Protein AF-A0A1X2IFU0-F1 (afdb_monomer_lite)

Secondary structure (DSSP, 8-state):
---HHHHHHHHTT----HHHHHHHHHHHHTSSEEEEEETTS-TTS-EEEEHHHHHH-TTTEEEPPP------------------------------------------------------------------------------S----HHHHHHHHHHHEESSPPS-TTTEEEEEEEHHHHHHHHHHH-TTHHHH--HHHHHHHHHHTHHHH---EEEEETTEEEEEEEEEEEGGG-

Foldseek 3Di:
DDALLCLLQVQVVHHRDPVSSVVSVVVVVPDQKAWWDFLPDDPVNIYIDGVVVCVVCVNGTPHGHHPPCPDPPDPPPDDPDDDDDDDDDDDDDDDDDDDDDDDDDDDDDDDDDDDDDDDDDDDDDPPPPPDPPPDPPPDDDPDPDVDCDPVNLVVLCLVFKFQDDDPDPPQKDWDWDALVNSVVVVCVVPVCCVVVDDSVNSVVSCVVVCVGQPDWDWDQDPNDTGITGTIIGGPVSD

Structure (mmCIF, N/CA/C/O backbone):
data_AF-A0A1X2IFU0-F1
#
_entry.id   AF-A0A1X2IFU0-F1
#
loop_
_atom_site.group_PDB
_atom_site.id
_atom_site.type_symbol
_atom_site.label_atom_id
_atom_site.label_alt_id
_atom_site.label_comp_id
_atom_site.label_asym_id
_atom_site.label_entity_id
_atom_site.label_seq_id
_atom_site.pdbx_PDB_ins_code
_atom_site.Cartn_x
_atom_site.Cartn_y
_atom_site.Cartn_z
_atom_site.occupancy
_atom_site.B_iso_or_equiv
_atom_site.auth_seq_id
_atom_site.auth_comp_id
_atom_site.auth_asym_id
_atom_site.auth_atom_id
_atom_site.pdbx_PDB_model_num
ATOM 1 N N . MET A 1 1 ? 16.191 4.979 -11.236 1.00 83.75 1 MET A N 1
ATOM 2 C CA . MET A 1 1 ? 15.883 5.993 -10.202 1.00 83.75 1 MET A CA 1
ATOM 3 C C . MET A 1 1 ? 16.041 7.369 -10.825 1.00 83.75 1 MET A C 1
ATOM 5 O O . MET A 1 1 ? 16.997 7.562 -11.569 1.00 83.75 1 MET A O 1
ATOM 9 N N . LEU A 1 2 ? 15.108 8.290 -10.578 1.00 93.69 2 LEU A N 1
ATOM 10 C CA . LEU A 1 2 ? 15.190 9.653 -11.107 1.00 93.69 2 LEU A CA 1
ATOM 11 C C . LEU A 1 2 ? 16.350 10.428 -10.472 1.00 93.69 2 LEU A C 1
ATOM 13 O O . LEU A 1 2 ? 16.726 10.195 -9.323 1.00 93.69 2 LEU A O 1
ATOM 17 N N . SER A 1 3 ? 16.891 11.387 -11.213 1.00 95.94 3 SER A N 1
ATOM 18 C CA . SER A 1 3 ? 17.735 12.432 -10.633 1.00 95.94 3 SER A CA 1
ATOM 19 C C . SER A 1 3 ? 16.911 13.505 -9.927 1.00 95.94 3 SER A C 1
ATOM 21 O O . SER A 1 3 ? 15.746 13.713 -10.269 1.00 95.94 3 SER A O 1
ATOM 23 N N . TYR A 1 4 ? 17.541 14.273 -9.027 1.00 97.12 4 TYR A N 1
ATOM 24 C CA . TYR A 1 4 ? 16.895 15.425 -8.386 1.00 97.12 4 TYR A CA 1
ATOM 25 C C . TYR A 1 4 ? 16.264 16.394 -9.397 1.00 97.12 4 TYR A C 1
ATOM 27 O O . TYR A 1 4 ? 15.115 16.791 -9.241 1.00 97.12 4 TYR A O 1
ATOM 35 N N . GLY A 1 5 ? 16.977 16.723 -10.482 1.00 96.62 5 GLY A N 1
ATOM 36 C CA . GLY A 1 5 ? 16.460 17.624 -11.515 1.00 96.62 5 GLY A CA 1
ATOM 37 C C . GLY A 1 5 ? 15.254 17.057 -12.272 1.00 96.62 5 GLY A C 1
ATOM 38 O O . GLY A 1 5 ? 14.320 17.797 -12.559 1.00 96.62 5 GLY A O 1
ATOM 39 N N . GLN A 1 6 ? 15.251 15.755 -12.585 1.00 96.94 6 GLN A N 1
ATOM 40 C CA . GLN A 1 6 ? 14.102 15.104 -13.228 1.00 96.94 6 GLN A CA 1
ATOM 41 C C . GLN A 1 6 ? 12.891 15.067 -12.296 1.00 96.94 6 GLN A C 1
ATOM 43 O O . GLN A 1 6 ? 11.803 15.453 -12.711 1.00 96.94 6 GLN A O 1
ATOM 48 N N . ALA A 1 7 ? 13.094 14.657 -11.043 1.00 97.94 7 ALA A N 1
ATOM 49 C CA . ALA A 1 7 ? 12.048 14.615 -10.030 1.00 97.94 7 ALA A CA 1
ATOM 50 C C . ALA A 1 7 ? 11.431 16.003 -9.793 1.00 97.94 7 ALA A C 1
ATOM 52 O O . ALA A 1 7 ? 10.211 16.143 -9.784 1.00 97.94 7 ALA A O 1
ATOM 53 N N . ALA A 1 8 ? 12.269 17.040 -9.691 1.00 98.00 8 ALA A N 1
ATOM 54 C CA . ALA A 1 8 ? 11.827 18.421 -9.535 1.00 98.00 8 ALA A CA 1
ATOM 55 C C . ALA A 1 8 ? 10.975 18.911 -10.719 1.00 98.00 8 ALA A C 1
ATOM 57 O O . ALA A 1 8 ? 10.024 19.659 -10.515 1.00 98.00 8 ALA A O 1
ATOM 58 N N . CYS A 1 9 ? 11.286 18.491 -11.952 1.00 98.25 9 CYS A N 1
ATOM 59 C CA . CYS A 1 9 ? 10.454 18.813 -13.112 1.00 98.25 9 CYS A CA 1
ATOM 60 C C . CYS A 1 9 ? 9.077 18.153 -13.037 1.00 98.25 9 CYS A C 1
ATOM 62 O O . CYS A 1 9 ? 8.088 18.850 -13.225 1.00 98.25 9 CYS A O 1
ATOM 64 N N . LEU A 1 10 ? 9.014 16.851 -12.739 1.00 98.00 10 LEU A N 1
ATOM 65 C CA . LEU A 1 10 ? 7.746 16.112 -12.674 1.00 98.00 10 LEU A CA 1
ATOM 66 C C . LEU A 1 10 ? 6.799 16.707 -11.633 1.00 98.00 10 LEU A C 1
ATOM 68 O O . LEU A 1 10 ? 5.622 16.911 -11.892 1.00 98.00 10 LEU A O 1
ATOM 72 N N . VAL A 1 11 ? 7.349 17.059 -10.479 1.00 98.06 11 VAL A N 1
ATOM 73 C CA . VAL A 1 11 ? 6.614 17.682 -9.384 1.00 98.06 11 VAL A CA 1
ATOM 74 C C . VAL A 1 11 ? 6.037 19.060 -9.743 1.00 98.06 11 VAL A C 1
ATOM 76 O O . VAL A 1 11 ? 4.983 19.435 -9.240 1.00 98.06 11 VAL A O 1
ATOM 79 N N . LEU A 1 12 ? 6.728 19.826 -10.590 1.00 97.81 12 LEU A N 1
ATOM 80 C CA . LEU A 1 12 ? 6.261 21.126 -11.088 1.00 97.81 12 LEU A CA 1
ATOM 81 C C . LEU A 1 12 ? 5.424 21.002 -12.371 1.00 97.81 12 LEU A C 1
ATOM 83 O O . LEU A 1 12 ? 5.223 22.010 -13.052 1.00 97.81 12 LEU A O 1
ATOM 87 N N . ASP A 1 13 ? 5.011 19.781 -12.723 1.00 97.75 13 ASP A N 1
ATOM 88 C CA . ASP A 1 13 ? 4.298 19.443 -13.954 1.00 97.75 13 ASP A CA 1
ATOM 89 C C . ASP A 1 13 ? 5.018 19.952 -15.219 1.00 97.75 13 ASP A C 1
ATOM 91 O O . ASP A 1 13 ? 4.483 20.648 -16.082 1.00 97.75 13 ASP A O 1
ATOM 95 N N . LYS A 1 14 ? 6.327 19.677 -15.297 1.00 96.94 14 LYS A N 1
ATOM 96 C CA . LYS A 1 14 ? 7.178 20.019 -16.444 1.00 96.94 14 LYS A CA 1
ATOM 97 C C . LYS A 1 14 ? 7.847 18.779 -17.011 1.00 96.94 14 LYS A C 1
ATOM 99 O O . LYS A 1 14 ? 8.403 17.957 -16.286 1.00 96.94 14 LYS A O 1
ATOM 104 N N . TYR A 1 15 ? 7.939 18.719 -18.337 1.00 96.81 15 TYR A N 1
ATOM 105 C CA . TYR A 1 15 ? 8.768 17.718 -19.006 1.00 96.81 15 TYR A CA 1
ATOM 106 C C . TYR A 1 15 ? 10.267 17.933 -18.675 1.00 96.81 15 TYR A C 1
ATOM 108 O O . TYR A 1 15 ? 10.742 19.077 -18.733 1.00 96.81 15 TYR A O 1
ATOM 116 N N . PRO A 1 16 ? 11.046 16.880 -18.347 1.00 96.44 16 PRO A N 1
ATOM 117 C CA . PRO A 1 16 ? 12.405 16.995 -17.809 1.00 96.44 16 PRO A CA 1
ATOM 118 C C . PRO A 1 16 ? 13.484 17.289 -18.872 1.00 96.44 16 PRO A C 1
ATOM 120 O O . PRO A 1 16 ? 14.442 16.525 -19.035 1.00 96.44 16 PRO A O 1
ATOM 123 N N . SER A 1 17 ? 13.377 18.436 -19.548 1.00 96.31 17 SER A N 1
ATOM 124 C CA . SER A 1 17 ? 14.408 18.999 -20.435 1.00 96.31 17 SER A CA 1
ATOM 125 C C . SER A 1 17 ? 15.570 19.630 -19.651 1.00 96.31 17 SER A C 1
ATOM 127 O O . SER A 1 17 ? 15.417 19.986 -18.484 1.00 96.31 17 SER A O 1
ATOM 129 N N . ILE A 1 18 ? 16.738 19.827 -20.278 1.00 95.06 18 ILE A N 1
ATOM 130 C CA . ILE A 1 18 ? 17.916 20.438 -19.621 1.00 95.06 18 ILE A CA 1
ATOM 131 C C . ILE A 1 18 ? 17.578 21.821 -19.036 1.00 95.06 18 ILE A C 1
ATOM 133 O O . ILE A 1 18 ? 17.938 22.119 -17.896 1.00 95.06 18 ILE A O 1
ATOM 137 N N . LYS A 1 19 ? 16.845 22.651 -19.791 1.00 96.38 19 LYS A N 1
ATOM 138 C CA . LYS A 1 19 ? 16.404 23.984 -19.353 1.00 96.38 19 LYS A CA 1
ATOM 139 C C . LYS A 1 19 ? 15.448 23.893 -18.161 1.00 96.38 19 LYS A C 1
ATOM 141 O O . LYS A 1 19 ? 15.651 24.583 -17.164 1.00 96.38 19 LYS A O 1
ATOM 146 N N . ASN A 1 20 ? 14.456 23.003 -18.229 1.00 97.12 20 ASN A N 1
ATOM 147 C CA . ASN A 1 20 ? 13.471 22.841 -17.160 1.00 97.12 20 ASN A CA 1
ATOM 148 C C . ASN A 1 20 ? 14.100 22.293 -15.879 1.00 97.12 20 ASN A C 1
ATOM 150 O O . ASN A 1 20 ? 13.755 22.765 -14.802 1.00 97.12 20 ASN A O 1
ATOM 154 N N . ARG A 1 21 ? 15.066 21.370 -15.979 1.00 96.50 21 ARG A N 1
ATOM 155 C CA . ARG A 1 21 ? 15.793 20.839 -14.814 1.00 96.50 21 ARG A CA 1
ATOM 156 C C . ARG A 1 21 ? 16.543 21.940 -14.074 1.00 96.50 21 ARG A C 1
ATOM 158 O O . ARG A 1 21 ? 16.493 21.978 -12.850 1.00 96.50 21 ARG A O 1
ATOM 165 N N . LYS A 1 22 ? 17.199 22.854 -14.801 1.00 96.75 22 LYS A N 1
ATOM 166 C CA . LYS A 1 22 ? 17.883 24.015 -14.205 1.00 96.75 22 LYS A CA 1
ATOM 167 C C . LYS A 1 22 ? 16.898 24.942 -13.489 1.00 96.75 22 LYS A C 1
ATOM 169 O O . LYS A 1 22 ? 17.133 25.287 -12.337 1.00 96.75 22 LYS A O 1
ATOM 174 N N . MET A 1 23 ? 15.785 25.292 -14.139 1.00 97.81 23 MET A N 1
ATOM 175 C CA . MET A 1 23 ? 14.771 26.165 -13.532 1.00 97.81 23 MET A CA 1
ATOM 176 C C . MET A 1 23 ? 14.100 25.523 -12.314 1.00 97.81 23 MET A C 1
ATOM 178 O O . MET A 1 23 ? 13.965 26.171 -11.283 1.00 97.81 23 MET A O 1
ATOM 182 N N . ALA A 1 24 ? 13.721 24.247 -12.408 1.00 97.62 24 ALA A N 1
ATOM 183 C CA . ALA A 1 24 ? 13.111 23.513 -11.306 1.00 97.62 24 ALA A CA 1
ATOM 184 C C . ALA A 1 24 ? 14.071 23.395 -10.114 1.00 97.62 24 ALA A C 1
ATOM 186 O O . ALA A 1 24 ? 13.667 23.595 -8.973 1.00 97.62 24 ALA A O 1
ATOM 187 N N . LYS A 1 25 ? 15.361 23.141 -10.372 1.00 97.06 25 LYS A N 1
ATOM 188 C CA . LYS A 1 25 ? 16.386 23.114 -9.324 1.00 97.06 25 LYS A CA 1
ATOM 189 C C . LYS A 1 25 ? 16.486 24.461 -8.604 1.00 97.06 25 LYS A C 1
ATOM 191 O O . LYS A 1 25 ? 16.402 24.484 -7.382 1.00 97.06 25 LYS A O 1
ATOM 196 N N . LEU A 1 26 ? 16.585 25.555 -9.362 1.00 97.44 26 LEU A N 1
ATOM 197 C CA . LEU A 1 26 ? 16.672 26.909 -8.812 1.00 97.44 26 LEU A CA 1
ATOM 198 C C . LEU A 1 26 ? 15.422 27.283 -8.003 1.00 97.44 26 LEU A C 1
ATOM 200 O O . LEU A 1 26 ? 15.530 27.922 -6.961 1.00 97.44 26 LEU A O 1
ATOM 204 N N . PHE A 1 27 ? 14.237 26.869 -8.459 1.00 98.00 27 PHE A N 1
ATOM 205 C CA . PHE A 1 27 ? 12.993 27.067 -7.719 1.00 98.00 27 PHE A CA 1
ATOM 206 C C . PHE A 1 27 ? 13.065 26.419 -6.333 1.00 98.00 27 PHE A C 1
ATOM 208 O O . PHE A 1 27 ? 12.827 27.091 -5.333 1.00 98.00 27 PHE A O 1
ATOM 215 N N . PHE A 1 28 ? 13.452 25.141 -6.263 1.00 97.62 28 PHE A N 1
ATOM 216 C CA . PHE A 1 28 ? 13.502 24.437 -4.983 1.00 97.62 28 PHE A CA 1
ATOM 217 C C . PHE A 1 28 ? 14.640 24.907 -4.073 1.00 97.62 28 PHE A C 1
ATOM 219 O O . PHE A 1 28 ? 14.432 24.975 -2.867 1.00 97.62 28 PHE A O 1
ATOM 226 N N . GLU A 1 29 ? 15.796 25.294 -4.624 1.00 96.38 29 GLU A N 1
ATOM 227 C CA . GLU A 1 29 ? 16.912 25.875 -3.856 1.00 96.38 29 GLU A CA 1
ATOM 228 C C . GLU A 1 29 ? 16.521 27.167 -3.120 1.00 96.38 29 GLU A C 1
ATOM 230 O O . GLU A 1 29 ? 17.022 27.423 -2.029 1.00 96.38 29 GLU A O 1
ATOM 235 N N . ASN A 1 30 ? 15.595 27.950 -3.683 1.00 97.50 30 ASN A N 1
ATOM 236 C CA . ASN A 1 30 ? 15.106 29.196 -3.086 1.00 97.50 30 ASN A CA 1
ATOM 237 C C . ASN A 1 30 ? 13.796 29.028 -2.293 1.00 97.50 30 ASN A C 1
ATOM 239 O O . ASN A 1 30 ? 13.224 30.013 -1.829 1.00 97.50 30 ASN A O 1
ATOM 243 N N . SER A 1 31 ? 13.293 27.800 -2.147 1.00 97.69 31 SER A N 1
ATOM 244 C CA . SER A 1 31 ? 12.010 27.516 -1.497 1.00 97.69 31 SER A CA 1
ATOM 245 C C . SER A 1 31 ? 12.195 26.756 -0.177 1.00 97.69 31 SER A C 1
ATOM 247 O O . SER A 1 31 ? 13.156 26.004 -0.028 1.00 97.69 31 SER A O 1
ATOM 249 N N . PRO A 1 32 ? 11.243 26.837 0.771 1.00 98.06 32 PRO A N 1
ATOM 250 C CA . PRO A 1 32 ? 11.242 25.998 1.973 1.00 98.06 32 PRO A CA 1
ATOM 251 C C . PRO A 1 32 ? 10.739 24.562 1.705 1.00 98.06 32 PRO A C 1
ATOM 253 O O . PRO A 1 32 ? 10.312 23.861 2.629 1.00 98.06 32 PRO A O 1
ATOM 256 N N . LEU A 1 33 ? 10.730 24.129 0.444 1.00 98.25 33 LEU A N 1
ATOM 257 C CA . LEU A 1 33 ? 10.172 22.866 -0.020 1.00 98.25 33 LEU A CA 1
ATOM 258 C C . LEU A 1 33 ? 11.289 21.930 -0.487 1.00 98.25 33 LEU A C 1
ATOM 260 O O . LEU A 1 33 ? 12.278 22.356 -1.075 1.00 98.25 33 LEU A O 1
ATOM 264 N N . ALA A 1 34 ? 11.099 20.637 -0.256 1.00 98.12 34 ALA A N 1
ATOM 265 C CA . ALA A 1 34 ? 12.023 19.581 -0.631 1.00 98.12 34 ALA A CA 1
ATOM 266 C C . ALA A 1 34 ? 11.341 18.577 -1.558 1.00 98.12 34 ALA A C 1
ATOM 268 O O . ALA A 1 34 ? 10.236 18.106 -1.278 1.00 98.12 34 ALA A O 1
ATOM 269 N N . VAL A 1 35 ? 12.039 18.205 -2.631 1.00 98.31 35 VAL A N 1
ATOM 270 C CA . VAL A 1 35 ? 11.630 17.117 -3.524 1.00 98.31 35 VAL A CA 1
ATOM 271 C C . VAL A 1 35 ? 12.133 15.794 -2.955 1.00 98.31 35 VAL A C 1
ATOM 273 O O . VAL A 1 35 ? 13.343 15.581 -2.815 1.00 98.31 35 VAL A O 1
ATOM 276 N N . VAL A 1 36 ? 11.207 14.904 -2.611 1.00 98.31 36 VAL A N 1
ATOM 277 C CA . VAL A 1 36 ? 11.482 13.639 -1.918 1.00 98.31 36 VAL A CA 1
ATOM 278 C C . VAL A 1 36 ? 10.656 12.492 -2.497 1.00 98.31 36 VAL A C 1
ATOM 280 O O . VAL A 1 36 ? 9.732 12.706 -3.276 1.00 98.31 36 VAL A O 1
ATOM 283 N N . TYR A 1 37 ? 10.983 11.271 -2.086 1.00 97.81 37 TYR A N 1
ATOM 284 C CA . TYR A 1 37 ? 10.154 10.078 -2.262 1.00 97.81 37 TYR A CA 1
ATOM 285 C C . TYR A 1 37 ? 10.057 9.314 -0.938 1.00 97.81 37 TYR A C 1
ATOM 287 O O . TYR A 1 37 ? 10.876 9.497 -0.029 1.00 97.81 37 TYR A O 1
ATOM 295 N N . LEU A 1 38 ? 9.040 8.464 -0.795 1.00 97.12 38 LEU A N 1
ATOM 296 C CA . LEU A 1 38 ? 8.878 7.648 0.407 1.00 97.12 38 LEU A CA 1
ATOM 297 C C . LEU A 1 38 ? 9.905 6.511 0.422 1.00 97.12 38 LEU A C 1
ATOM 299 O O . LEU A 1 38 ? 10.084 5.827 -0.580 1.00 97.12 38 LEU A O 1
ATOM 303 N N . CYS A 1 39 ? 10.525 6.244 1.575 1.00 94.44 39 CYS A N 1
ATOM 304 C CA . CYS A 1 39 ? 11.515 5.165 1.726 1.00 94.44 39 CYS A CA 1
ATOM 305 C C . CYS A 1 39 ? 10.981 3.784 1.300 1.00 94.44 39 CYS A C 1
ATOM 307 O O . CYS A 1 39 ? 11.749 2.955 0.825 1.00 94.44 39 CYS A O 1
ATOM 309 N N . ASN A 1 40 ? 9.673 3.562 1.452 1.00 92.81 40 ASN A N 1
ATOM 310 C CA . ASN A 1 40 ? 8.986 2.324 1.077 1.00 92.81 40 ASN A CA 1
ATOM 311 C C . ASN A 1 40 ? 8.038 2.510 -0.127 1.00 92.81 40 ASN A C 1
ATOM 313 O O . ASN A 1 40 ? 7.164 1.669 -0.333 1.00 92.81 40 ASN A O 1
ATOM 317 N N . GLY A 1 41 ? 8.141 3.635 -0.845 1.00 91.88 41 GLY A N 1
ATOM 318 C CA . GLY A 1 41 ? 7.336 3.953 -2.030 1.00 91.88 41 GLY A CA 1
ATOM 319 C C . GLY A 1 41 ? 8.130 3.809 -3.328 1.00 91.88 41 GLY A C 1
ATOM 320 O O . GLY A 1 41 ? 9.292 3.403 -3.306 1.00 91.88 41 GLY A O 1
ATOM 321 N N . ASP A 1 42 ? 7.503 4.144 -4.458 1.00 93.62 42 ASP A N 1
ATOM 322 C CA . ASP A 1 42 ? 8.174 4.122 -5.758 1.00 93.62 42 ASP A CA 1
ATOM 323 C C . ASP A 1 42 ? 9.053 5.379 -5.936 1.00 93.62 42 ASP A C 1
ATOM 325 O O . ASP A 1 42 ? 8.544 6.501 -5.888 1.00 93.62 42 ASP A O 1
ATOM 329 N N . PRO A 1 43 ? 10.372 5.247 -6.175 1.00 95.31 43 PRO A N 1
ATOM 330 C CA . PRO A 1 43 ? 11.231 6.385 -6.499 1.00 95.31 43 PRO A CA 1
ATOM 331 C C . PRO A 1 43 ? 10.864 7.103 -7.809 1.00 95.31 43 PRO A C 1
ATOM 333 O O . PRO A 1 43 ? 11.454 8.142 -8.107 1.00 95.31 43 PRO A O 1
ATOM 336 N N . MET A 1 44 ? 9.957 6.567 -8.625 1.00 95.94 44 MET A N 1
ATOM 337 C CA . MET A 1 44 ? 9.447 7.213 -9.838 1.00 95.94 44 MET A CA 1
ATOM 338 C C . MET A 1 44 ? 8.260 8.150 -9.570 1.00 95.94 44 MET A C 1
ATOM 340 O O . MET A 1 44 ? 7.864 8.874 -10.479 1.00 95.94 44 MET A O 1
ATOM 344 N N . GLU A 1 45 ? 7.751 8.192 -8.335 1.00 96.88 45 GLU A N 1
ATOM 345 C CA . GLU A 1 45 ? 6.652 9.062 -7.899 1.00 96.88 45 GLU A CA 1
ATOM 346 C C . GLU A 1 45 ? 7.174 10.148 -6.939 1.00 96.88 45 GLU A C 1
ATOM 348 O O . GLU A 1 45 ? 7.053 10.032 -5.713 1.00 96.88 45 GLU A O 1
ATOM 353 N N . PRO A 1 46 ? 7.825 11.202 -7.466 1.00 97.75 46 PRO A N 1
ATOM 354 C CA . PRO A 1 46 ? 8.348 12.271 -6.633 1.00 97.75 46 PRO A CA 1
ATOM 355 C C . PRO A 1 46 ? 7.215 13.098 -6.021 1.00 97.75 46 PRO A C 1
ATOM 357 O O . PRO A 1 46 ? 6.191 13.354 -6.650 1.00 97.75 46 PRO A O 1
ATOM 360 N N . MET A 1 47 ? 7.438 13.587 -4.804 1.00 98.06 47 MET A N 1
ATOM 361 C CA . MET A 1 47 ? 6.504 14.455 -4.091 1.00 98.06 47 MET A CA 1
ATOM 362 C C . MET A 1 47 ? 7.217 15.638 -3.435 1.00 98.06 47 MET A C 1
ATOM 364 O O . MET A 1 47 ? 8.429 15.611 -3.203 1.00 98.06 47 MET A O 1
ATOM 368 N N . ILE A 1 48 ? 6.443 16.676 -3.111 1.00 98.19 48 ILE A N 1
ATOM 369 C CA . ILE A 1 48 ? 6.914 17.827 -2.336 1.00 98.19 48 ILE A CA 1
ATOM 370 C C . ILE A 1 48 ? 6.561 17.632 -0.875 1.00 98.19 48 ILE A C 1
ATOM 372 O O . ILE A 1 48 ? 5.414 17.354 -0.530 1.00 98.19 48 ILE A O 1
ATOM 376 N N . VAL A 1 49 ? 7.531 17.882 -0.007 1.00 98.25 49 VAL A N 1
ATOM 377 C CA . VAL A 1 49 ? 7.312 18.011 1.432 1.00 98.25 49 VAL A CA 1
ATOM 378 C C . VAL A 1 49 ? 8.052 19.251 1.925 1.00 98.25 49 VAL A C 1
ATOM 380 O O . VAL A 1 49 ? 9.053 19.654 1.340 1.00 98.25 49 VAL A O 1
ATOM 383 N N . ALA A 1 50 ? 7.587 19.879 3.005 1.00 98.44 50 ALA A N 1
ATOM 384 C CA . ALA A 1 50 ? 8.351 20.950 3.638 1.00 98.44 50 ALA A CA 1
ATOM 385 C C . ALA A 1 50 ? 9.742 20.446 4.068 1.00 98.44 50 ALA A C 1
ATOM 387 O O . ALA A 1 50 ? 9.870 19.372 4.666 1.00 98.44 50 ALA A O 1
ATOM 388 N N . GLU A 1 51 ? 10.778 21.246 3.822 1.00 98.00 51 GLU A N 1
ATOM 389 C CA . GLU A 1 51 ? 12.179 20.921 4.126 1.00 98.00 51 GLU A CA 1
ATOM 390 C C . GLU A 1 51 ? 12.372 20.532 5.604 1.00 98.00 51 GLU A C 1
ATOM 392 O O . GLU A 1 51 ? 13.078 19.575 5.930 1.00 98.00 51 GLU A O 1
ATOM 397 N N . SER A 1 52 ? 11.666 21.216 6.509 1.00 98.00 52 SER A N 1
ATOM 398 C CA . SER A 1 52 ? 11.682 20.929 7.946 1.00 98.00 52 SER A CA 1
ATOM 399 C C . SER A 1 52 ? 11.098 19.553 8.297 1.00 98.00 52 SER A C 1
ATOM 401 O O . SER A 1 52 ? 11.615 18.879 9.186 1.00 98.00 52 SER A O 1
ATOM 403 N N . ILE A 1 53 ? 10.053 19.102 7.596 1.00 98.12 53 ILE A N 1
ATOM 404 C CA . ILE A 1 53 ? 9.405 17.801 7.827 1.00 98.12 53 ILE A CA 1
ATOM 405 C C . ILE A 1 53 ? 10.273 16.667 7.283 1.00 98.12 53 ILE A C 1
ATOM 407 O O . ILE A 1 53 ? 10.439 15.651 7.964 1.00 98.12 53 ILE A O 1
ATOM 411 N N . ALA A 1 54 ? 10.842 16.848 6.087 1.00 97.88 54 ALA A N 1
ATOM 412 C CA . ALA A 1 54 ? 11.766 15.887 5.492 1.00 97.88 54 ALA A CA 1
ATOM 413 C C . ALA A 1 54 ? 12.992 15.675 6.396 1.00 97.88 54 ALA A C 1
ATOM 415 O O . ALA A 1 54 ? 13.376 14.537 6.659 1.00 97.88 54 ALA A O 1
ATOM 416 N N . ARG A 1 55 ? 13.541 16.761 6.959 1.00 96.94 55 ARG A N 1
ATOM 417 C CA . ARG A 1 55 ? 14.676 16.716 7.893 1.00 96.94 55 ARG A CA 1
ATOM 418 C C . ARG A 1 55 ? 14.343 16.042 9.223 1.00 96.94 55 ARG A C 1
ATOM 420 O O . ARG A 1 55 ? 15.175 15.315 9.749 1.00 96.94 55 ARG A O 1
ATOM 427 N N . LYS A 1 56 ? 13.137 16.261 9.760 1.00 98.38 56 LYS A N 1
ATOM 428 C CA . LYS A 1 56 ? 12.679 15.612 11.002 1.00 98.38 56 LYS A CA 1
ATOM 429 C C . LYS A 1 56 ? 12.464 14.104 10.847 1.00 98.38 56 LYS A C 1
ATOM 431 O O . LYS A 1 56 ? 12.567 13.387 11.832 1.00 98.38 56 LYS A O 1
ATOM 436 N N . ASN A 1 57 ? 12.167 13.623 9.638 1.00 97.56 57 ASN A N 1
ATOM 437 C CA . ASN A 1 57 ? 11.804 12.224 9.390 1.00 97.56 57 ASN A CA 1
ATOM 438 C C . ASN A 1 57 ? 12.631 11.596 8.247 1.00 97.56 57 ASN A C 1
ATOM 440 O O . ASN A 1 57 ? 12.054 11.196 7.227 1.00 97.56 57 ASN A O 1
ATOM 444 N N . PRO A 1 58 ? 13.962 11.454 8.403 1.00 96.12 58 PRO A N 1
ATOM 445 C CA . PRO A 1 58 ? 14.848 10.981 7.333 1.00 96.12 58 PRO A CA 1
ATOM 446 C C . PRO A 1 58 ? 14.589 9.521 6.918 1.00 96.12 58 PRO A C 1
ATOM 448 O O . PRO A 1 58 ? 14.878 9.133 5.790 1.00 96.12 58 PRO A O 1
ATOM 451 N N . TYR A 1 59 ? 14.003 8.706 7.802 1.00 95.69 59 TYR A N 1
ATOM 452 C CA . TYR A 1 59 ? 13.631 7.320 7.493 1.00 95.69 59 TYR A CA 1
ATOM 453 C C . TYR A 1 59 ? 12.347 7.205 6.666 1.00 95.69 59 TYR A C 1
ATOM 455 O O . TYR A 1 59 ? 12.125 6.188 6.016 1.00 95.69 59 TYR A O 1
ATOM 463 N N . LYS A 1 60 ? 11.491 8.235 6.684 1.00 97.38 60 LYS A N 1
ATOM 464 C CA . LYS A 1 60 ? 10.244 8.258 5.908 1.00 97.38 60 LYS A CA 1
ATOM 465 C C . LYS A 1 60 ? 10.464 8.887 4.538 1.00 97.38 60 LYS A C 1
ATOM 467 O O . LYS A 1 60 ? 10.006 8.326 3.545 1.00 97.38 60 LYS A O 1
ATOM 472 N N . TYR A 1 61 ? 11.172 10.013 4.492 1.00 98.19 61 TYR A N 1
ATOM 473 C CA . TYR A 1 61 ? 11.395 10.790 3.275 1.00 98.19 61 TYR A CA 1
ATOM 474 C C . TYR A 1 61 ? 12.853 10.698 2.839 1.00 98.19 61 TYR A C 1
ATOM 476 O O . TYR A 1 61 ? 13.752 11.151 3.545 1.00 98.19 61 TYR A O 1
ATOM 484 N N . ARG A 1 62 ? 13.086 10.147 1.648 1.00 97.75 62 ARG A N 1
ATOM 485 C CA . ARG A 1 62 ? 14.408 10.096 1.026 1.00 97.75 62 ARG A CA 1
ATOM 486 C C . ARG A 1 62 ? 14.536 11.172 -0.039 1.00 97.75 62 ARG A C 1
ATOM 488 O O . ARG A 1 62 ? 13.586 11.480 -0.754 1.00 97.75 62 ARG A O 1
ATOM 495 N N . ARG A 1 63 ? 15.735 11.737 -0.151 1.00 97.25 63 ARG A N 1
ATOM 496 C CA . ARG A 1 63 ? 16.070 12.712 -1.192 1.00 97.25 63 ARG A CA 1
ATOM 497 C C . ARG A 1 63 ? 16.599 12.008 -2.428 1.00 97.25 63 ARG A C 1
ATOM 499 O O . ARG A 1 63 ? 17.296 10.998 -2.330 1.00 97.25 63 ARG A O 1
ATOM 506 N N . TYR A 1 64 ? 16.287 12.570 -3.586 1.00 96.69 64 TYR A N 1
ATOM 507 C CA . TYR A 1 64 ? 16.907 12.154 -4.835 1.00 96.69 64 TYR A CA 1
ATOM 508 C C . TYR A 1 64 ? 18.380 12.557 -4.855 1.00 96.69 64 TYR A C 1
ATOM 510 O O . TYR A 1 64 ? 18.717 13.641 -4.367 1.00 96.69 64 TYR A O 1
ATOM 518 N N . PRO A 1 65 ? 19.266 11.727 -5.426 1.00 93.75 65 PRO A N 1
ATOM 519 C CA . PRO A 1 65 ? 20.660 12.099 -5.534 1.00 93.75 65 PRO A CA 1
ATOM 520 C C . PRO A 1 65 ? 20.802 13.310 -6.468 1.00 93.75 65 PRO A C 1
ATOM 522 O O . PRO A 1 65 ? 20.093 13.407 -7.486 1.00 93.75 65 PRO A O 1
ATOM 525 N N . PRO A 1 66 ? 21.739 14.228 -6.172 1.00 87.56 66 PRO A N 1
ATOM 526 C CA . PRO A 1 66 ? 22.254 15.094 -7.217 1.00 87.56 66 PRO A CA 1
ATOM 527 C C . PRO A 1 66 ? 22.850 14.184 -8.296 1.00 87.56 66 PRO A C 1
ATOM 529 O O . PRO A 1 66 ? 23.445 13.155 -7.975 1.00 87.56 66 PRO A O 1
ATOM 532 N N . ILE A 1 67 ? 22.672 14.520 -9.576 1.00 79.38 67 ILE A N 1
ATOM 533 C CA . ILE A 1 67 ? 23.452 13.848 -10.621 1.00 79.38 67 ILE A CA 1
ATOM 534 C C . ILE A 1 67 ? 24.910 14.120 -10.258 1.00 79.38 67 ILE A C 1
ATOM 536 O O . ILE A 1 67 ? 25.356 15.262 -10.367 1.00 79.38 67 ILE A O 1
ATOM 540 N N . ALA A 1 68 ? 25.629 13.101 -9.777 1.00 56.31 68 ALA A N 1
ATOM 541 C CA . ALA A 1 68 ? 27.073 13.113 -9.883 1.00 56.31 68 ALA A CA 1
ATOM 542 C C . ALA A 1 68 ? 27.332 13.312 -11.368 1.00 56.31 68 ALA A C 1
ATOM 544 O O . ALA A 1 68 ? 26.702 12.636 -12.181 1.00 56.31 68 ALA A O 1
ATOM 545 N N . THR A 1 69 ? 28.162 14.283 -11.719 1.00 48.09 69 THR A N 1
ATOM 546 C CA . THR A 1 69 ? 28.637 14.511 -13.079 1.00 48.09 69 THR A CA 1
ATOM 547 C C . THR A 1 69 ? 29.421 13.274 -13.535 1.00 48.09 69 THR A C 1
ATOM 549 O O . THR A 1 69 ? 30.637 13.305 -13.670 1.00 48.09 69 THR A O 1
ATOM 552 N N . THR A 1 70 ? 28.748 12.138 -13.713 1.00 43.59 70 THR A N 1
ATOM 553 C CA . THR A 1 70 ? 29.226 11.011 -14.485 1.00 43.59 70 THR A CA 1
ATOM 554 C C . THR A 1 70 ? 29.313 11.581 -15.877 1.00 43.59 70 THR A C 1
ATOM 556 O O . THR A 1 70 ? 28.298 11.958 -16.467 1.00 43.59 70 THR A O 1
ATOM 559 N N . GLN A 1 71 ? 30.557 11.781 -16.296 1.00 43.88 71 GLN A N 1
ATOM 560 C CA . GLN A 1 71 ? 30.941 12.247 -17.610 1.00 43.88 71 GLN A CA 1
ATOM 561 C C . GLN A 1 71 ? 29.956 11.693 -18.630 1.00 43.88 71 GLN A C 1
ATOM 563 O O . GLN A 1 71 ? 29.713 10.486 -18.682 1.00 43.88 71 GLN A O 1
ATOM 568 N N . MET A 1 72 ? 29.339 12.599 -19.382 1.00 39.59 72 MET A N 1
ATOM 569 C CA . MET A 1 72 ? 28.623 12.229 -20.582 1.00 39.59 72 MET A CA 1
ATOM 570 C C . MET A 1 72 ? 29.614 11.505 -21.493 1.00 39.59 72 MET A C 1
ATOM 572 O O . MET A 1 72 ? 30.305 12.138 -22.284 1.00 39.59 72 MET A O 1
ATOM 576 N N . LEU A 1 73 ? 29.680 10.180 -21.404 1.00 43.09 73 LEU A N 1
ATOM 577 C CA . LEU A 1 73 ? 29.954 9.387 -22.584 1.00 43.09 73 LEU A CA 1
ATOM 578 C C . LEU A 1 73 ? 28.718 9.584 -23.452 1.00 43.09 73 LEU A C 1
ATOM 580 O O . LEU A 1 73 ? 27.682 8.945 -23.261 1.00 43.09 73 LEU A O 1
ATOM 584 N N . LEU A 1 74 ? 28.805 10.588 -24.329 1.00 40.03 74 LEU A N 1
ATOM 585 C CA . LEU A 1 74 ? 27.937 10.656 -25.487 1.00 40.03 74 LEU A CA 1
ATOM 586 C C . LEU A 1 74 ? 27.963 9.267 -26.139 1.00 40.03 74 LEU A C 1
ATOM 588 O O . LEU A 1 74 ? 29.053 8.715 -26.312 1.00 40.03 74 LEU A O 1
ATOM 592 N N . PRO A 1 75 ? 26.821 8.699 -26.552 1.00 42.28 75 PRO A N 1
ATOM 593 C CA . PRO A 1 75 ? 26.883 7.774 -27.662 1.00 42.28 75 PRO A CA 1
ATOM 594 C C . PRO A 1 75 ? 27.488 8.569 -28.822 1.00 42.28 75 PRO A C 1
ATOM 596 O O . PRO A 1 75 ? 26.890 9.534 -29.302 1.00 42.28 75 PRO A O 1
ATOM 599 N N . THR A 1 76 ? 28.717 8.226 -29.202 1.00 42.28 76 THR A N 1
ATOM 600 C CA . THR A 1 76 ? 29.286 8.598 -30.492 1.00 42.28 76 THR A CA 1
ATOM 601 C C . THR A 1 76 ? 28.286 8.108 -31.529 1.00 42.28 76 THR A C 1
ATOM 603 O O . THR A 1 76 ? 28.198 6.912 -31.797 1.00 42.28 76 THR A O 1
ATOM 606 N N . PHE A 1 77 ? 27.451 9.013 -32.036 1.00 47.88 77 PHE A N 1
ATOM 607 C CA . PHE A 1 77 ? 26.659 8.732 -33.217 1.00 47.88 77 PHE A CA 1
ATOM 608 C C . PHE A 1 77 ? 27.664 8.443 -34.323 1.00 47.88 77 PHE A C 1
ATOM 610 O O . PHE A 1 77 ? 28.512 9.284 -34.626 1.00 47.88 77 PHE A O 1
ATOM 617 N N . GLY A 1 78 ? 27.617 7.211 -34.828 1.00 40.03 78 GLY A N 1
ATOM 618 C CA . GLY A 1 78 ? 28.432 6.776 -35.944 1.00 40.03 78 GLY A CA 1
ATOM 619 C C . GLY A 1 78 ? 28.325 7.780 -37.082 1.00 40.03 78 GLY A C 1
ATOM 620 O O . GLY A 1 78 ? 27.241 8.259 -37.415 1.00 40.0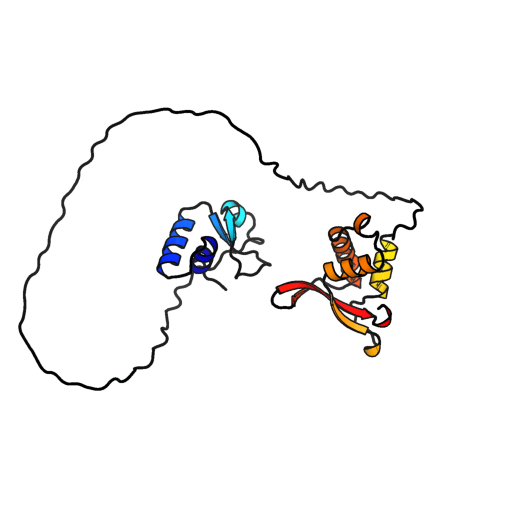3 78 GLY A O 1
ATOM 621 N N . THR A 1 79 ? 29.490 8.115 -37.612 1.00 38.25 79 THR A N 1
ATOM 622 C CA . THR A 1 79 ? 29.722 8.844 -38.846 1.00 38.25 79 THR A CA 1
ATOM 623 C C . THR A 1 79 ? 28.738 8.371 -39.916 1.00 38.25 79 THR A C 1
ATOM 625 O O . THR A 1 79 ? 28.827 7.240 -40.384 1.00 38.25 79 THR A O 1
ATOM 628 N N . PHE A 1 80 ? 27.790 9.224 -40.302 1.00 40.66 80 PHE A N 1
ATOM 629 C CA . PHE A 1 80 ? 27.192 9.106 -41.624 1.00 40.66 80 PHE A CA 1
ATO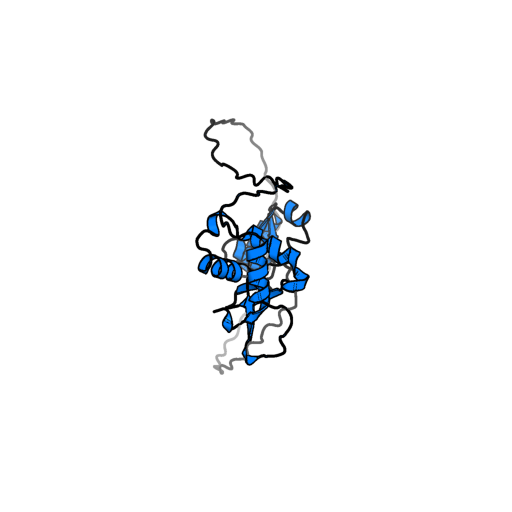M 630 C C . PHE A 1 80 ? 28.199 9.722 -42.592 1.00 40.66 80 PHE A C 1
ATOM 632 O O . PHE A 1 80 ? 28.353 10.943 -42.643 1.00 40.66 80 PHE A O 1
ATOM 639 N N . GLU A 1 81 ? 28.931 8.858 -43.295 1.00 44.28 81 GLU A N 1
ATOM 640 C CA . GLU A 1 81 ? 29.594 9.215 -44.543 1.00 44.28 81 GLU A CA 1
ATOM 641 C C . GLU A 1 81 ? 28.536 9.783 -45.490 1.00 44.28 81 GLU A C 1
ATOM 643 O O . GLU A 1 81 ? 27.656 9.066 -45.960 1.00 44.28 81 GLU A O 1
ATOM 648 N N . ASN A 1 82 ? 28.608 11.083 -45.750 1.00 41.47 82 ASN A N 1
ATOM 649 C CA . ASN A 1 82 ? 28.025 11.672 -46.942 1.00 41.47 82 ASN A CA 1
ATOM 650 C C . ASN A 1 82 ? 29.187 12.227 -47.754 1.00 41.47 82 ASN A C 1
ATOM 652 O O . ASN A 1 82 ? 29.950 13.063 -47.267 1.00 41.47 82 ASN A O 1
ATOM 656 N N . GLY A 1 83 ? 29.326 11.682 -48.960 1.00 40.88 83 GLY A N 1
ATOM 657 C CA . GLY A 1 83 ? 30.367 12.018 -49.914 1.00 40.88 83 GLY A CA 1
ATOM 658 C C . GLY A 1 83 ? 30.421 13.510 -50.237 1.00 40.88 83 GLY A C 1
ATOM 659 O O . GLY A 1 83 ? 29.404 14.169 -50.437 1.00 40.88 83 GLY A O 1
ATOM 660 N N . GLU A 1 84 ? 31.647 14.021 -50.232 1.00 37.28 84 GLU A N 1
ATOM 661 C CA . GLU A 1 84 ? 32.304 14.574 -51.418 1.00 37.28 84 GLU A CA 1
ATOM 662 C C . GLU A 1 84 ? 31.398 15.301 -52.428 1.00 37.28 84 GLU A C 1
ATOM 664 O O . GLU A 1 84 ? 30.821 14.692 -53.325 1.00 37.28 84 GLU A O 1
ATOM 669 N N . VAL A 1 85 ? 31.366 16.634 -52.326 1.00 49.28 85 VAL A N 1
ATOM 670 C CA . VAL A 1 85 ? 31.348 17.516 -53.501 1.00 49.28 85 VAL A CA 1
ATOM 671 C C . VAL A 1 85 ? 32.308 18.676 -53.233 1.00 49.28 85 VAL A C 1
ATOM 673 O O . VAL A 1 85 ? 32.058 19.533 -52.383 1.00 49.28 85 VAL A O 1
ATOM 676 N N . ASP A 1 86 ? 33.419 18.662 -53.964 1.00 43.25 86 ASP A N 1
ATOM 677 C CA . ASP A 1 86 ? 34.379 19.752 -54.124 1.00 43.25 86 ASP A CA 1
ATOM 678 C C . ASP A 1 86 ? 33.706 21.031 -54.635 1.00 43.25 86 ASP A C 1
ATOM 680 O O . ASP A 1 86 ? 33.117 21.016 -55.714 1.00 43.25 86 ASP A O 1
ATOM 684 N N . VAL A 1 87 ? 33.900 22.164 -53.948 1.00 54.28 87 VAL A N 1
ATOM 685 C CA . VAL A 1 87 ? 34.000 23.477 -54.612 1.00 54.28 87 VAL A CA 1
ATOM 686 C C . VAL A 1 87 ? 35.025 24.351 -53.877 1.00 54.28 87 VAL A C 1
ATOM 688 O O . VAL A 1 87 ? 34.820 24.790 -52.746 1.00 54.28 87 VAL A O 1
ATOM 691 N N . GLN A 1 88 ? 36.140 24.606 -54.564 1.00 42.06 88 GLN A N 1
ATOM 692 C CA . GLN A 1 88 ? 37.200 25.555 -54.217 1.00 42.06 88 GLN A CA 1
ATOM 693 C C . GLN A 1 88 ? 36.710 27.013 -54.207 1.00 42.06 88 GLN A C 1
ATOM 695 O O . GLN A 1 88 ? 35.966 27.433 -55.090 1.00 42.06 88 GLN A O 1
ATOM 700 N N . GLY A 1 89 ? 37.238 27.821 -53.279 1.00 37.66 89 GLY A N 1
ATOM 701 C CA . GLY A 1 89 ? 37.105 29.282 -53.325 1.00 37.66 89 GLY A CA 1
ATOM 702 C C . GLY A 1 89 ? 37.637 30.016 -52.088 1.00 37.66 89 GLY A C 1
ATOM 703 O O . GLY A 1 89 ? 36.866 30.479 -51.258 1.00 37.66 89 GLY A O 1
ATOM 704 N N . SER A 1 90 ? 38.962 30.121 -51.964 1.00 44.94 90 SER A N 1
ATOM 705 C CA . SER A 1 90 ? 39.674 31.111 -51.119 1.00 44.94 90 SER A CA 1
ATOM 706 C C . SER A 1 90 ? 39.759 32.478 -51.839 1.00 44.94 90 SER A C 1
ATOM 708 O O . SER A 1 90 ? 39.456 32.515 -53.031 1.00 44.94 90 SER A O 1
ATOM 710 N N . PRO A 1 91 ? 40.373 33.551 -51.283 1.00 60.44 91 PRO A N 1
ATOM 711 C CA . PRO A 1 91 ? 40.473 34.048 -49.894 1.00 60.44 91 PRO A CA 1
ATOM 712 C C . PRO A 1 91 ? 40.226 35.586 -49.789 1.00 60.44 91 PRO A C 1
ATOM 714 O O . PRO A 1 91 ? 40.278 36.284 -50.793 1.00 60.44 91 PRO A O 1
ATOM 717 N N . SER A 1 92 ? 40.100 36.152 -48.576 1.00 42.28 92 SER A N 1
ATOM 718 C CA . SER A 1 92 ? 40.775 37.424 -48.199 1.00 42.28 92 SER A CA 1
ATOM 719 C C . SER A 1 92 ? 40.505 37.850 -46.746 1.00 42.28 92 SER A C 1
ATOM 721 O O . SER A 1 92 ? 39.363 37.890 -46.299 1.00 42.28 92 SER A O 1
ATOM 723 N N . SER A 1 93 ? 41.595 38.187 -46.057 1.00 47.00 93 SER A N 1
ATOM 724 C CA . SER A 1 93 ? 41.789 38.603 -44.656 1.00 47.00 93 SER A CA 1
ATOM 725 C C . SER A 1 93 ? 41.192 39.995 -44.287 1.00 47.00 93 SER A C 1
ATOM 727 O O . SER A 1 93 ? 40.388 40.531 -45.040 1.00 47.00 93 SER A O 1
ATOM 729 N N . PRO A 1 94 ? 41.686 40.703 -43.242 1.00 64.31 94 PRO A N 1
ATOM 730 C CA . PRO A 1 94 ? 41.466 40.549 -41.794 1.00 64.31 94 PRO A CA 1
ATOM 731 C C . PRO A 1 94 ? 40.835 41.838 -41.179 1.00 64.31 94 PRO A C 1
ATOM 733 O O . PRO A 1 94 ? 40.479 42.748 -41.917 1.00 64.31 94 PRO A O 1
ATOM 736 N N . VAL A 1 95 ? 40.810 41.965 -39.835 1.00 37.88 95 VAL A N 1
ATOM 737 C CA . VAL A 1 95 ? 41.066 43.209 -39.041 1.00 37.88 95 VAL A CA 1
ATOM 738 C C . VAL A 1 95 ? 40.016 43.594 -37.959 1.00 37.88 95 VAL A C 1
ATOM 740 O O . VAL A 1 95 ? 38.828 43.726 -38.220 1.00 37.88 95 VAL A O 1
ATOM 743 N N . LYS A 1 96 ? 40.583 43.933 -36.778 1.00 38.66 96 LYS A N 1
ATOM 744 C CA . LYS A 1 96 ? 40.172 44.858 -35.683 1.00 38.66 96 LYS A CA 1
ATOM 745 C C . LYS A 1 96 ? 39.351 44.361 -34.479 1.00 38.66 96 LYS A C 1
ATOM 747 O O . LYS A 1 96 ? 38.132 44.436 -34.424 1.00 38.66 96 LYS A O 1
ATOM 752 N N . THR A 1 97 ? 40.111 44.045 -33.426 1.00 47.16 97 THR A N 1
ATOM 753 C CA . THR A 1 97 ? 40.097 44.673 -32.088 1.00 47.16 97 THR A CA 1
ATOM 754 C C . THR A 1 97 ? 39.157 45.868 -31.896 1.00 47.16 97 THR A C 1
ATOM 756 O O . THR A 1 97 ? 39.393 46.917 -32.491 1.00 47.16 97 THR A O 1
ATOM 759 N N . VAL A 1 98 ? 38.236 45.775 -30.927 1.00 44.69 98 VAL A N 1
ATOM 760 C CA . VAL A 1 98 ? 37.796 46.916 -30.102 1.00 44.69 98 VAL A CA 1
ATOM 761 C C . VAL A 1 98 ? 37.511 46.423 -28.680 1.00 44.69 98 VAL A C 1
ATOM 763 O O . VAL A 1 98 ? 36.577 45.663 -28.442 1.00 44.69 98 VAL A O 1
ATOM 766 N N . ALA A 1 99 ? 38.325 46.882 -27.731 1.00 46.84 99 ALA A N 1
ATOM 767 C CA . ALA A 1 99 ? 37.983 46.912 -26.317 1.00 46.84 99 ALA A CA 1
ATOM 768 C C . ALA A 1 99 ? 36.962 48.031 -26.072 1.00 46.84 99 ALA A C 1
ATOM 770 O O . ALA A 1 99 ? 37.093 49.110 -26.657 1.00 46.84 99 ALA A O 1
ATOM 771 N N . ARG A 1 100 ? 35.997 47.840 -25.165 1.00 42.19 100 ARG A N 1
ATOM 772 C CA . ARG A 1 100 ? 35.330 48.994 -24.560 1.00 42.19 100 ARG A CA 1
ATOM 773 C C . ARG A 1 100 ? 34.940 48.781 -23.105 1.00 42.19 100 ARG A C 1
ATOM 775 O O . ARG A 1 100 ? 34.392 47.762 -22.702 1.00 42.19 100 ARG A O 1
ATOM 782 N N . THR A 1 101 ? 35.325 49.811 -22.378 1.00 36.91 101 THR A N 1
ATOM 783 C CA . THR A 1 101 ? 35.412 50.038 -20.948 1.00 36.91 101 THR A CA 1
ATOM 784 C C . THR A 1 101 ? 34.054 50.290 -20.294 1.00 36.91 101 THR A C 1
ATOM 786 O O . THR A 1 101 ? 33.114 50.768 -20.924 1.00 36.91 101 THR A O 1
ATOM 789 N N . SER A 1 102 ? 34.035 50.002 -18.997 1.00 45.97 102 SER A N 1
ATOM 790 C CA . SER A 1 102 ? 33.143 50.415 -17.913 1.00 45.97 102 SER A CA 1
ATOM 791 C C . SER A 1 102 ? 32.402 51.748 -18.079 1.00 45.97 102 SER A C 1
ATOM 793 O O . SER A 1 102 ? 32.980 52.744 -18.508 1.00 45.97 102 SER A O 1
ATOM 795 N N . THR A 1 103 ? 31.169 51.822 -17.569 1.00 42.22 103 THR A N 1
ATOM 796 C CA . THR A 1 103 ? 30.579 53.074 -17.059 1.00 42.22 103 THR A CA 1
ATOM 797 C C . THR A 1 103 ? 29.637 52.767 -15.892 1.00 42.22 103 THR A C 1
ATOM 799 O O . THR A 1 103 ? 28.890 51.792 -15.912 1.00 42.22 103 THR A O 1
ATOM 802 N N . SER A 1 104 ? 29.772 53.574 -14.844 1.00 42.44 104 SER A N 1
ATOM 803 C CA . SER A 1 104 ? 29.191 53.447 -13.514 1.00 42.44 104 SER A CA 1
ATOM 804 C C . SER A 1 104 ? 27.799 54.069 -13.376 1.00 42.44 104 SER A C 1
ATOM 806 O O . SER A 1 104 ? 27.410 54.904 -14.181 1.00 42.44 104 SER A O 1
ATOM 808 N N . CYS A 1 105 ? 27.169 53.702 -12.250 1.00 45.03 105 CYS A N 1
ATOM 809 C CA . CYS A 1 105 ? 26.263 54.456 -11.368 1.00 45.03 105 CYS A CA 1
ATOM 810 C C . CYS A 1 105 ? 25.044 55.187 -11.957 1.00 45.03 105 CYS A C 1
ATOM 812 O O . CYS A 1 105 ? 25.174 55.994 -12.860 1.00 45.03 105 CYS A O 1
ATOM 814 N N . ILE A 1 106 ? 23.891 55.001 -11.303 1.00 41.91 106 ILE A N 1
ATOM 815 C CA . ILE A 1 106 ? 23.049 56.062 -10.716 1.00 41.91 106 ILE A CA 1
ATOM 816 C C . ILE A 1 106 ? 22.001 55.367 -9.822 1.00 41.91 106 ILE A C 1
ATOM 818 O O . ILE A 1 106 ? 21.185 54.578 -10.290 1.00 41.91 106 ILE A O 1
ATOM 822 N N . THR A 1 107 ? 22.035 55.660 -8.522 1.00 42.06 107 THR A N 1
ATOM 823 C CA . THR A 1 107 ? 20.848 55.677 -7.647 1.00 42.06 107 THR A CA 1
ATOM 824 C C . THR A 1 107 ? 20.232 57.076 -7.718 1.00 42.06 107 THR A C 1
ATOM 826 O O . THR A 1 107 ? 20.988 58.043 -7.843 1.00 42.06 107 THR A O 1
ATOM 829 N N . PRO A 1 108 ? 18.906 57.227 -7.567 1.00 54.25 108 PRO A N 1
ATOM 830 C CA . PRO A 1 108 ? 18.439 57.700 -6.261 1.00 54.25 108 PRO A CA 1
ATOM 831 C C . PRO A 1 108 ? 17.096 57.112 -5.790 1.00 54.25 108 PRO A C 1
ATOM 833 O O . PRO A 1 108 ? 16.314 56.538 -6.544 1.00 54.25 108 PRO A O 1
ATOM 836 N N . ALA A 1 109 ? 16.881 57.288 -4.488 1.00 51.50 109 ALA A N 1
ATOM 837 C CA . ALA A 1 109 ? 15.705 56.951 -3.698 1.00 51.50 109 ALA A CA 1
ATOM 838 C C . ALA A 1 109 ? 14.520 57.903 -3.929 1.00 51.50 109 ALA A C 1
ATOM 840 O O . ALA A 1 109 ? 14.754 59.093 -4.104 1.00 51.50 109 ALA A O 1
ATOM 841 N N . VAL A 1 110 ? 13.279 57.415 -3.768 1.00 45.22 110 VAL A N 1
ATOM 842 C CA . VAL A 1 110 ? 12.132 58.193 -3.251 1.00 45.22 110 VAL A CA 1
ATOM 843 C C . VAL A 1 110 ? 11.185 57.259 -2.481 1.00 45.22 110 VAL A C 1
ATOM 845 O O . VAL A 1 110 ? 10.990 56.100 -2.837 1.00 45.22 110 VAL A O 1
ATOM 848 N N . ALA A 1 111 ? 10.662 57.796 -1.383 1.00 43.09 111 ALA A N 1
ATOM 849 C CA . ALA A 1 111 ? 9.872 57.176 -0.333 1.00 43.09 111 ALA A CA 1
ATOM 850 C C . ALA A 1 111 ? 8.365 57.011 -0.642 1.00 43.09 111 ALA A C 1
ATOM 852 O O . ALA A 1 111 ? 7.857 57.519 -1.637 1.00 43.09 111 ALA A O 1
ATOM 853 N N . SER A 1 112 ? 7.679 56.412 0.345 1.00 37.84 112 SER A N 1
ATOM 854 C CA . SER A 1 112 ? 6.303 56.710 0.797 1.00 37.84 112 SER A CA 1
ATOM 855 C C . SER A 1 112 ? 5.217 55.662 0.524 1.00 37.84 112 SER A C 1
ATOM 857 O O . SER A 1 112 ? 4.618 55.593 -0.538 1.00 37.84 112 SER A O 1
ATOM 859 N N . SER A 1 113 ? 4.938 54.904 1.590 1.00 43.19 113 SER A N 1
ATOM 860 C CA . SER A 1 113 ? 3.641 54.797 2.279 1.00 43.19 113 SER A CA 1
ATOM 861 C C . SER A 1 113 ? 2.357 54.666 1.449 1.00 43.19 113 SER A C 1
ATOM 863 O O . SER A 1 113 ? 1.855 55.647 0.912 1.00 43.19 113 SER A O 1
ATOM 865 N N . SER A 1 114 ? 1.701 53.509 1.570 1.00 38.34 114 SER A N 1
ATOM 866 C CA . SER A 1 114 ? 0.241 53.472 1.728 1.00 38.34 114 SER A CA 1
ATOM 867 C C . SER A 1 114 ? -0.222 52.144 2.325 1.00 38.34 114 SER A C 1
ATOM 869 O O . SER A 1 114 ? -0.084 51.069 1.747 1.00 38.34 114 SER A O 1
ATOM 871 N N . ARG A 1 115 ? -0.777 52.279 3.528 1.00 46.66 115 ARG A N 1
ATOM 872 C CA . ARG A 1 115 ? -1.574 51.321 4.289 1.00 46.66 115 ARG A CA 1
ATOM 873 C C . ARG A 1 115 ? -2.878 51.040 3.533 1.00 46.66 115 ARG A C 1
ATOM 875 O O . ARG A 1 115 ? -3.626 51.980 3.289 1.00 46.66 115 ARG A O 1
ATOM 882 N N . ILE A 1 116 ? -3.186 49.773 3.256 1.00 50.53 116 ILE A N 1
ATOM 883 C CA . ILE A 1 116 ? -4.552 49.322 2.951 1.00 50.53 116 ILE A CA 1
ATOM 884 C C . ILE A 1 116 ? -4.782 47.975 3.643 1.00 50.53 116 ILE A C 1
ATOM 886 O O . ILE A 1 116 ? -4.229 46.949 3.258 1.00 50.53 116 ILE A O 1
ATOM 890 N N . THR A 1 117 ? -5.596 48.003 4.693 1.00 46.62 117 THR A N 1
ATOM 891 C CA . THR A 1 117 ? -6.361 46.854 5.186 1.00 46.62 117 THR A CA 1
ATOM 892 C C . THR A 1 117 ? -7.515 46.572 4.228 1.00 46.62 117 THR A C 1
ATOM 894 O O . THR A 1 117 ? -8.184 47.513 3.799 1.00 46.62 117 THR A O 1
ATOM 897 N N . PRO A 1 118 ? -7.832 45.292 3.994 1.00 50.22 118 PRO A N 1
ATOM 898 C CA . PRO A 1 118 ? -9.235 44.902 3.962 1.00 50.22 118 PRO A CA 1
ATOM 899 C C . PRO A 1 118 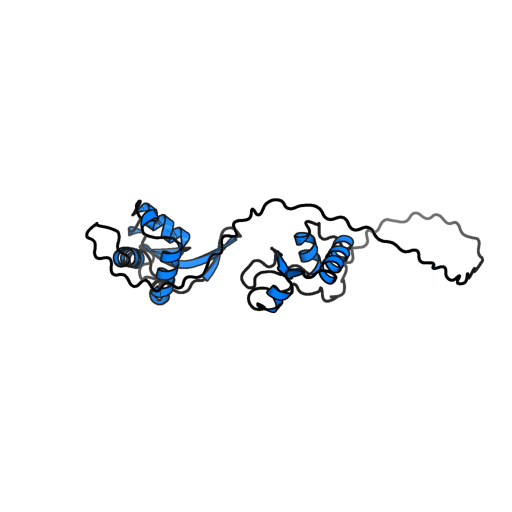? -9.519 43.631 4.778 1.00 50.22 118 PRO A C 1
ATOM 901 O O . PRO A 1 118 ? -8.920 42.580 4.586 1.00 50.22 118 PRO A O 1
ATOM 904 N N . THR A 1 119 ? -10.467 43.805 5.696 1.00 35.41 119 THR A N 1
ATOM 905 C CA . THR A 1 119 ? -11.724 43.053 5.809 1.00 35.41 119 THR A CA 1
ATOM 906 C C . THR A 1 119 ? -11.688 41.522 5.869 1.00 35.41 119 THR A C 1
ATOM 908 O O . THR A 1 119 ? -11.352 40.817 4.924 1.00 35.41 119 THR A O 1
ATOM 911 N N . ALA A 1 120 ? -12.183 41.041 7.009 1.00 48.03 120 ALA A N 1
ATOM 912 C CA . ALA A 1 120 ? -12.584 39.679 7.311 1.00 48.03 120 ALA A CA 1
ATOM 913 C C . ALA A 1 120 ? -13.480 39.031 6.242 1.00 48.03 120 ALA A C 1
ATOM 915 O O . ALA A 1 120 ? -14.463 39.632 5.819 1.00 48.03 120 ALA A O 1
ATOM 916 N N . ALA A 1 121 ? -13.213 37.759 5.928 1.00 37.84 121 ALA A N 1
ATOM 917 C CA . ALA A 1 121 ? -14.228 36.796 5.509 1.00 37.84 121 ALA A CA 1
ATOM 918 C C . ALA A 1 121 ? -13.705 35.347 5.578 1.00 37.84 121 ALA A C 1
ATOM 920 O O . ALA A 1 121 ? -12.772 34.968 4.880 1.00 37.84 121 ALA A O 1
ATOM 921 N N . ILE A 1 122 ? -14.419 34.549 6.379 1.00 43.47 122 ILE A N 1
ATOM 922 C C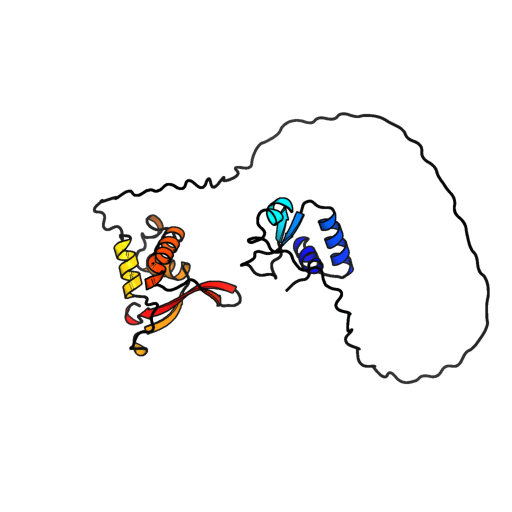A . ILE A 1 122 ? -14.752 33.135 6.151 1.00 43.47 122 ILE A CA 1
ATOM 923 C C . ILE A 1 122 ? -13.628 32.116 6.398 1.00 43.47 122 ILE A C 1
ATOM 925 O O . ILE A 1 122 ? -12.927 31.631 5.514 1.00 43.47 122 ILE A O 1
ATOM 929 N N . ASN A 1 123 ? -13.585 31.697 7.662 1.00 48.78 123 ASN A N 1
ATOM 930 C CA . ASN A 1 123 ? -13.092 30.401 8.099 1.00 48.78 123 ASN A CA 1
ATOM 931 C C . ASN A 1 123 ? -13.988 29.285 7.522 1.00 48.78 123 ASN A C 1
ATOM 933 O O . ASN A 1 123 ? -15.108 29.077 7.988 1.00 48.78 123 ASN A O 1
ATOM 937 N N . LYS A 1 124 ? -13.495 28.583 6.502 1.00 50.88 124 LYS A N 1
ATOM 938 C CA . LYS A 1 124 ? -13.931 27.236 6.120 1.00 50.88 124 LYS A CA 1
ATOM 939 C C . LYS A 1 124 ? -12.692 26.454 5.720 1.00 50.88 124 LYS A C 1
ATOM 941 O O . LYS A 1 124 ? -12.191 26.626 4.618 1.00 50.88 124 LYS A O 1
ATOM 946 N N . ASN A 1 125 ? -12.194 25.642 6.641 1.00 36.41 125 ASN A N 1
ATOM 947 C CA . ASN A 1 125 ? -11.570 24.362 6.335 1.00 36.41 125 ASN A CA 1
ATOM 948 C C . ASN A 1 125 ? -11.566 23.548 7.625 1.00 36.41 125 ASN A C 1
ATOM 950 O O . ASN A 1 125 ? -10.686 23.689 8.476 1.00 36.41 125 ASN A O 1
ATOM 954 N N . GLU A 1 126 ? -12.598 22.716 7.754 1.00 41.78 126 GLU A N 1
ATOM 955 C CA . GLU A 1 126 ? -12.650 21.580 8.664 1.00 41.78 126 GLU A CA 1
ATOM 956 C C . GLU A 1 126 ? -11.464 20.668 8.356 1.00 41.78 126 GLU A C 1
ATOM 958 O O . GLU A 1 126 ? -11.486 19.768 7.519 1.00 41.78 126 GLU A O 1
ATOM 963 N N . ARG A 1 127 ? -10.361 20.969 9.030 1.00 36.50 127 ARG A N 1
ATOM 964 C CA . ARG A 1 127 ? -9.210 20.102 9.143 1.00 36.50 127 ARG A CA 1
ATOM 965 C C . ARG A 1 127 ? -9.650 18.942 10.024 1.00 36.50 127 ARG A C 1
ATOM 967 O O . ARG A 1 127 ? -9.687 19.082 11.244 1.00 36.50 127 ARG A O 1
ATOM 974 N N . LEU A 1 128 ? -9.986 17.823 9.386 1.00 39.25 128 LEU A N 1
ATOM 975 C CA . LEU A 1 128 ? -10.128 16.510 10.009 1.00 39.25 128 LEU A CA 1
ATOM 976 C C . LEU A 1 128 ? -8.796 16.166 10.698 1.00 39.25 128 LEU A C 1
ATOM 978 O O . LEU A 1 128 ? -7.872 15.594 10.120 1.00 39.25 128 LEU A O 1
ATOM 982 N N . LEU A 1 129 ? -8.667 16.640 11.934 1.00 37.03 129 LEU A N 1
ATOM 983 C CA . LEU A 1 129 ? -7.661 16.225 12.889 1.00 37.03 129 LEU A CA 1
ATOM 984 C C . LEU A 1 129 ? -8.031 14.801 13.282 1.00 37.03 129 LEU A C 1
ATOM 986 O O . LEU A 1 129 ? -8.894 14.581 14.125 1.00 37.03 129 LEU A O 1
ATOM 990 N N . ILE A 1 130 ? -7.377 13.832 12.648 1.00 41.00 130 ILE A N 1
ATOM 991 C CA . ILE A 1 130 ? -7.251 12.494 13.213 1.00 41.00 130 ILE A CA 1
ATOM 992 C C . ILE A 1 130 ? -6.360 12.669 14.445 1.00 41.00 130 ILE A C 1
ATOM 994 O O . ILE A 1 130 ? -5.134 12.672 14.361 1.00 41.00 130 ILE A O 1
ATOM 998 N N . THR A 1 131 ? -6.987 12.957 15.582 1.00 34.91 131 THR A N 1
ATOM 999 C CA . THR A 1 131 ? -6.381 12.769 16.893 1.00 34.91 131 THR A CA 1
ATOM 1000 C C . THR A 1 131 ? -6.233 11.275 17.107 1.00 34.91 131 THR A C 1
ATOM 1002 O O . THR A 1 131 ? -7.228 10.553 17.158 1.00 34.91 131 THR A O 1
ATOM 1005 N N . ASP A 1 132 ? -4.987 10.831 17.236 1.00 41.47 132 ASP A N 1
ATOM 1006 C CA . ASP A 1 132 ? -4.622 9.502 17.707 1.00 41.47 132 ASP A CA 1
ATOM 1007 C C . ASP A 1 132 ? -5.088 9.336 19.163 1.00 41.47 132 ASP A C 1
ATOM 1009 O O . ASP A 1 132 ? -4.322 9.490 20.117 1.00 41.47 132 ASP A O 1
ATOM 1013 N N . THR A 1 133 ? -6.371 9.039 19.364 1.00 38.28 133 THR A N 1
ATOM 1014 C CA . THR A 1 133 ? -6.846 8.482 20.628 1.00 38.28 133 THR A CA 1
ATOM 1015 C C . THR A 1 133 ? -6.495 7.007 20.634 1.00 38.28 133 THR A C 1
ATOM 1017 O O . THR A 1 133 ? -7.178 6.159 20.061 1.00 38.28 133 THR A O 1
ATOM 1020 N N . ASN A 1 134 ? -5.369 6.734 21.280 1.00 51.47 134 ASN A N 1
ATOM 1021 C CA . ASN A 1 134 ? -4.925 5.420 21.698 1.00 51.47 134 ASN A CA 1
ATOM 1022 C C . ASN A 1 134 ? -5.865 4.930 22.815 1.00 51.47 134 ASN A C 1
ATOM 1024 O O . ASN A 1 134 ? -5.538 4.980 24.000 1.00 51.47 134 ASN A O 1
ATOM 1028 N N . THR A 1 135 ? -7.086 4.546 22.446 1.00 39.94 135 THR A N 1
ATOM 1029 C CA . THR A 1 135 ? -8.072 4.011 23.382 1.00 39.94 135 THR A CA 1
ATOM 1030 C C . THR A 1 135 ? -7.892 2.504 23.439 1.00 39.94 135 THR A C 1
ATOM 1032 O O . THR A 1 135 ? -8.296 1.758 22.548 1.00 39.94 135 THR A O 1
ATOM 1035 N N . ASN A 1 136 ? -7.243 2.064 24.512 1.00 51.38 136 ASN A N 1
ATOM 1036 C CA . ASN A 1 136 ? -7.194 0.679 24.949 1.00 51.38 136 ASN A CA 1
ATOM 1037 C C . ASN A 1 136 ? -8.605 0.254 25.388 1.00 51.38 136 ASN A C 1
ATOM 1039 O O . ASN A 1 136 ? -8.943 0.296 26.568 1.00 51.38 136 ASN A O 1
ATOM 1043 N N . VAL A 1 137 ? -9.458 -0.082 24.421 1.00 46.41 137 VAL A N 1
ATOM 1044 C CA . VAL A 1 137 ? -10.795 -0.628 24.666 1.00 46.41 137 VAL A CA 1
ATOM 1045 C C . VAL A 1 137 ? -10.662 -2.146 24.730 1.00 46.41 137 VAL A C 1
ATOM 1047 O O . VAL A 1 137 ? -10.895 -2.865 23.762 1.00 46.41 137 VAL A O 1
ATOM 1050 N N . ASN A 1 138 ? -10.241 -2.630 25.898 1.00 49.84 138 ASN A N 1
ATOM 1051 C CA . ASN A 1 138 ? -10.640 -3.949 26.369 1.00 49.84 138 ASN A CA 1
ATOM 1052 C C . ASN A 1 138 ? -12.085 -3.813 26.852 1.00 49.84 138 ASN A C 1
ATOM 1054 O O . ASN A 1 138 ? -12.329 -3.408 27.987 1.00 49.84 138 ASN A O 1
ATOM 1058 N N . THR A 1 139 ? -13.050 -4.118 25.993 1.00 42.44 139 THR A N 1
ATOM 1059 C CA . THR A 1 139 ? -14.436 -4.285 26.432 1.00 42.44 139 THR A CA 1
ATOM 1060 C C . THR A 1 139 ? -14.920 -5.625 25.925 1.00 42.44 139 THR A C 1
ATOM 1062 O O . THR A 1 139 ? -15.119 -5.827 24.730 1.00 42.44 139 THR A O 1
ATOM 1065 N N . ALA A 1 140 ? -15.027 -6.556 26.870 1.00 51.47 140 ALA A N 1
ATOM 1066 C CA . ALA A 1 140 ? -15.798 -7.769 26.717 1.00 51.47 140 ALA A CA 1
ATOM 1067 C C . ALA A 1 140 ? -17.251 -7.354 26.470 1.00 51.47 140 ALA A C 1
ATOM 1069 O O . ALA A 1 140 ? -17.897 -6.784 27.348 1.00 51.47 140 ALA A O 1
ATOM 1070 N N . ILE A 1 141 ? -17.724 -7.580 25.250 1.00 46.31 141 ILE A N 1
ATOM 1071 C CA . ILE A 1 141 ? -19.137 -7.494 24.905 1.00 46.31 141 ILE A CA 1
ATOM 1072 C C . ILE A 1 141 ? -19.583 -8.942 24.731 1.00 46.31 141 ILE A C 1
ATOM 1074 O O . ILE A 1 141 ? -19.440 -9.521 23.657 1.00 46.31 141 ILE A O 1
ATOM 1078 N N . ASP A 1 142 ? -20.052 -9.529 25.830 1.00 48.38 142 ASP A N 1
ATOM 1079 C CA . ASP A 1 142 ? -20.914 -10.705 25.796 1.00 48.38 142 ASP A CA 1
ATOM 1080 C C . ASP A 1 142 ? -22.310 -10.201 25.430 1.00 48.38 142 ASP A C 1
ATOM 1082 O O . ASP A 1 142 ? -23.008 -9.575 26.231 1.00 48.38 142 ASP A O 1
ATOM 1086 N N . THR A 1 143 ? -22.713 -10.381 24.177 1.00 41.62 143 THR A N 1
ATOM 1087 C CA . THR A 1 143 ? -24.110 -10.195 23.781 1.00 41.62 143 THR A CA 1
ATOM 1088 C C . THR A 1 143 ? -24.444 -11.214 22.708 1.00 41.62 143 THR A C 1
ATOM 1090 O O . THR A 1 143 ? -23.855 -11.229 21.632 1.00 41.62 143 THR A O 1
ATOM 1093 N N . THR A 1 144 ? -25.392 -12.080 23.044 1.00 46.69 144 THR A N 1
ATOM 1094 C CA . THR A 1 144 ? -25.885 -13.270 22.341 1.00 46.69 144 THR A CA 1
ATOM 1095 C C . THR A 1 144 ? -26.672 -12.970 21.058 1.00 46.69 144 THR A C 1
ATOM 1097 O O . THR A 1 144 ? -27.694 -13.589 20.778 1.00 46.69 144 THR A O 1
ATOM 1100 N N . ASN A 1 145 ? -26.176 -12.052 20.233 1.00 50.66 145 ASN A N 1
ATOM 1101 C CA . ASN A 1 145 ? -26.424 -12.102 18.798 1.00 50.66 145 ASN A CA 1
ATOM 1102 C C . ASN A 1 145 ? -25.319 -12.977 18.204 1.00 50.66 145 ASN A C 1
ATOM 1104 O O . ASN A 1 145 ? -24.174 -12.844 18.624 1.00 50.66 145 ASN A O 1
ATOM 1108 N N . HIS A 1 146 ? -25.625 -13.856 17.247 1.00 52.16 146 HIS A N 1
ATOM 1109 C CA . HIS A 1 146 ? -24.632 -14.634 16.486 1.00 52.16 146 HIS A CA 1
ATOM 1110 C C . HIS A 1 146 ? -23.749 -13.726 15.597 1.00 52.16 146 HIS A C 1
ATOM 1112 O O . HIS A 1 146 ? -23.607 -13.942 14.397 1.00 52.16 146 HIS A O 1
ATOM 1118 N N . GLY A 1 147 ? -23.199 -12.653 16.164 1.00 65.00 147 GLY A N 1
ATOM 1119 C CA . GLY A 1 147 ? -22.177 -11.833 15.557 1.00 65.00 147 GLY A CA 1
ATOM 1120 C C . GLY A 1 147 ? -20.922 -12.674 15.453 1.00 65.00 147 GLY A C 1
ATOM 1121 O O . GLY A 1 147 ? -20.486 -13.269 16.436 1.00 65.00 147 GLY A O 1
ATOM 1122 N N . THR A 1 148 ? -20.373 -12.745 14.247 1.00 81.19 148 THR A N 1
ATOM 1123 C CA . THR A 1 148 ? -19.136 -13.459 13.960 1.00 81.19 148 THR A CA 1
ATOM 1124 C C . THR A 1 148 ? -18.061 -12.973 14.926 1.00 81.19 148 THR A C 1
ATOM 1126 O O . THR A 1 148 ? -17.614 -11.824 14.843 1.00 81.19 148 THR A O 1
ATOM 1129 N N . SER A 1 149 ? -17.686 -13.809 15.895 1.00 91.31 149 SER A N 1
ATOM 1130 C CA . SER A 1 149 ? -16.712 -13.394 16.889 1.00 91.31 149 SER A CA 1
ATOM 1131 C C . SER A 1 149 ? -15.342 -13.295 16.224 1.00 91.31 149 SER A C 1
ATOM 1133 O O . SER A 1 149 ? -15.051 -13.951 15.219 1.00 91.31 149 SER A O 1
ATOM 1135 N N . LYS A 1 150 ? -14.447 -12.488 16.798 1.00 93.50 150 LYS A N 1
ATOM 1136 C CA . LYS A 1 150 ? -13.050 -12.438 16.350 1.00 93.50 150 LYS A CA 1
ATOM 1137 C C . LYS A 1 150 ? -12.427 -13.840 16.288 1.00 93.50 150 LYS A C 1
ATOM 1139 O O . LYS A 1 150 ? -11.624 -14.102 15.395 1.00 93.50 150 LYS A O 1
ATOM 1144 N N . ALA A 1 151 ? -12.750 -14.699 17.257 1.00 94.19 151 ALA A N 1
ATOM 1145 C CA . ALA A 1 151 ? -12.219 -16.053 17.324 1.00 94.19 151 ALA A CA 1
ATOM 1146 C C . ALA A 1 151 ? -12.687 -16.876 16.121 1.00 94.19 151 ALA A C 1
ATOM 1148 O O . ALA A 1 151 ? -11.842 -17.458 15.451 1.00 94.19 151 ALA A O 1
ATOM 1149 N N . ASP A 1 152 ? -13.976 -16.813 15.782 1.00 93.56 152 ASP A N 1
ATOM 1150 C CA . ASP A 1 152 ? -14.549 -17.545 14.645 1.00 93.56 152 ASP A CA 1
ATOM 1151 C C . ASP A 1 152 ? -13.927 -17.101 13.319 1.00 93.56 152 ASP A C 1
ATOM 1153 O O . ASP A 1 152 ? -13.556 -17.928 12.491 1.00 93.56 152 ASP A O 1
ATOM 1157 N N . ILE A 1 153 ? -13.742 -15.787 13.135 1.00 95.06 153 ILE A N 1
ATOM 1158 C CA . ILE A 1 153 ? -13.110 -15.230 11.930 1.00 95.06 153 ILE A CA 1
ATOM 1159 C C . ILE A 1 153 ? -11.674 -15.735 11.800 1.00 95.06 153 ILE A C 1
ATOM 1161 O O . ILE A 1 153 ? -11.255 -16.164 10.727 1.00 95.06 153 ILE A O 1
ATOM 1165 N N . ILE A 1 154 ? -10.896 -15.675 12.883 1.00 96.06 154 ILE A N 1
ATOM 1166 C CA . ILE A 1 154 ? -9.500 -16.112 12.852 1.00 96.06 154 ILE A CA 1
ATOM 1167 C C . ILE A 1 154 ? -9.399 -17.627 12.687 1.00 96.06 154 ILE A C 1
ATOM 1169 O O . ILE A 1 154 ? -8.537 -18.073 11.937 1.00 96.06 154 ILE A O 1
ATOM 1173 N N . ASP A 1 155 ? -10.261 -18.412 13.326 1.00 95.50 155 ASP A N 1
ATOM 1174 C CA . ASP A 1 155 ? -10.268 -19.869 13.190 1.00 95.50 155 ASP A CA 1
ATOM 1175 C C . ASP A 1 155 ? -10.633 -20.300 11.762 1.00 95.50 155 ASP A C 1
ATOM 1177 O O . ASP A 1 155 ? -9.934 -21.104 11.140 1.00 95.50 155 ASP A O 1
ATOM 1181 N N . TYR A 1 156 ? -11.633 -19.649 11.165 1.00 95.12 156 TYR A N 1
ATOM 1182 C CA . TYR A 1 156 ? -11.949 -19.806 9.749 1.00 95.12 156 TYR A CA 1
ATOM 1183 C C . TYR A 1 156 ? -10.742 -19.485 8.845 1.00 95.12 156 TYR A C 1
ATOM 1185 O O . TYR A 1 156 ? -10.393 -20.255 7.945 1.00 95.12 156 TYR A O 1
ATOM 1193 N N . LEU A 1 157 ? -10.040 -18.377 9.096 1.00 96.56 157 LEU A N 1
ATOM 1194 C CA . LEU A 1 157 ? -8.848 -18.047 8.316 1.00 96.56 157 LEU A CA 1
ATOM 1195 C C . LEU A 1 157 ? -7.718 -19.063 8.530 1.00 96.56 157 LEU A C 1
ATOM 1197 O O . LEU A 1 157 ? -7.022 -19.387 7.574 1.00 96.56 157 LEU A O 1
ATOM 1201 N N . LYS A 1 158 ? -7.537 -19.595 9.743 1.00 95.94 158 LYS A N 1
ATOM 1202 C CA . LYS A 1 158 ? -6.520 -20.616 10.053 1.00 95.94 158 LYS A CA 1
ATOM 1203 C C . LYS A 1 158 ? -6.815 -21.966 9.398 1.00 95.94 158 LYS A C 1
ATOM 1205 O O . LYS A 1 158 ? -5.890 -22.685 9.026 1.00 95.94 158 LYS A O 1
ATOM 1210 N N . THR A 1 159 ? -8.088 -22.323 9.255 1.00 95.19 159 THR A N 1
ATOM 1211 C CA . THR A 1 159 ? -8.497 -23.555 8.564 1.00 95.19 159 THR A CA 1
ATOM 1212 C C . THR A 1 159 ? -8.355 -23.429 7.048 1.00 95.19 159 THR A C 1
ATOM 1214 O O . THR A 1 159 ? -7.964 -24.392 6.386 1.00 95.19 159 THR A O 1
ATOM 1217 N N . THR A 1 160 ? -8.587 -22.231 6.508 1.00 96.44 160 THR A N 1
ATOM 1218 C CA . THR A 1 160 ? -8.512 -21.950 5.066 1.00 96.44 160 THR A CA 1
ATOM 1219 C C . THR A 1 160 ? -7.083 -21.703 4.581 1.00 96.44 160 THR A C 1
ATOM 1221 O O . THR A 1 160 ? -6.726 -22.123 3.477 1.00 96.44 160 THR A O 1
ATOM 1224 N N . TYR A 1 161 ? -6.252 -21.060 5.407 1.00 97.12 161 TYR A N 1
ATOM 1225 C CA . TYR A 1 161 ? -4.933 -20.559 5.033 1.00 97.12 161 TYR A CA 1
ATOM 1226 C C . TYR A 1 161 ? -3.817 -21.080 5.925 1.00 97.12 161 TYR A C 1
ATOM 1228 O O . TYR A 1 161 ? -3.916 -21.070 7.150 1.00 97.12 161 TYR A O 1
ATOM 1236 N N . ARG A 1 162 ? -2.694 -21.453 5.305 1.00 96.31 162 ARG A N 1
ATOM 1237 C CA . ARG A 1 162 ? -1.492 -21.915 6.010 1.00 96.31 162 ARG A CA 1
ATOM 1238 C C . ARG A 1 162 ? -0.244 -21.206 5.503 1.00 96.31 162 ARG A C 1
ATOM 1240 O O . ARG A 1 162 ? -0.070 -21.018 4.303 1.00 96.31 162 ARG A O 1
ATOM 1247 N N . ALA A 1 163 ? 0.635 -20.806 6.420 1.00 96.81 163 ALA A N 1
ATOM 1248 C CA . ALA A 1 163 ? 1.933 -20.237 6.055 1.00 96.81 163 ALA A CA 1
ATOM 1249 C C . ALA A 1 163 ? 2.967 -21.307 5.681 1.00 96.81 163 ALA A C 1
ATOM 1251 O O . ALA A 1 163 ? 3.842 -21.055 4.856 1.00 96.81 163 ALA A O 1
ATOM 1252 N N . THR A 1 164 ? 2.876 -22.487 6.290 1.00 96.00 164 THR A N 1
ATOM 1253 C CA . THR A 1 164 ? 3.752 -23.625 6.006 1.00 96.00 164 THR A CA 1
ATOM 1254 C C . THR A 1 164 ? 3.236 -24.414 4.812 1.00 96.00 164 THR A C 1
ATOM 1256 O O . THR A 1 164 ? 2.028 -24.619 4.693 1.00 96.00 164 THR A O 1
ATOM 1259 N N . GLU A 1 165 ? 4.161 -24.881 3.979 1.00 95.75 165 GLU A N 1
ATOM 1260 C CA . GLU A 1 165 ? 3.878 -25.791 2.870 1.00 95.75 165 GLU A CA 1
ATOM 1261 C C . GLU A 1 165 ? 3.214 -27.077 3.393 1.00 95.75 165 GLU A C 1
ATOM 1263 O O . GLU A 1 165 ? 3.744 -27.709 4.316 1.00 95.75 165 GLU A O 1
ATOM 1268 N N . PRO A 1 166 ? 2.005 -27.413 2.914 1.00 95.56 166 PRO A N 1
ATOM 1269 C CA . PRO A 1 166 ? 1.329 -28.644 3.287 1.00 95.56 166 PRO A CA 1
ATOM 1270 C C . PRO A 1 166 ? 2.010 -29.839 2.612 1.00 95.56 166 PRO A C 1
ATOM 1272 O O . PRO A 1 166 ? 2.579 -29.715 1.540 1.00 95.56 166 PRO A O 1
ATOM 1275 N N . ALA A 1 167 ? 1.911 -31.027 3.211 1.00 95.44 167 ALA A N 1
ATOM 1276 C CA . ALA A 1 167 ? 2.463 -32.242 2.603 1.00 95.44 167 ALA A CA 1
ATOM 1277 C C . ALA A 1 167 ? 1.687 -32.716 1.357 1.00 95.44 167 ALA A C 1
ATOM 1279 O O . ALA A 1 167 ? 2.173 -33.574 0.629 1.00 95.44 167 ALA A O 1
ATOM 1280 N N . ASN A 1 168 ? 0.467 -32.206 1.153 1.00 94.25 168 ASN A N 1
ATOM 1281 C CA . ASN A 1 168 ? -0.387 -32.564 0.028 1.00 94.25 168 ASN A CA 1
ATOM 1282 C C . ASN A 1 168 ? -0.599 -31.355 -0.891 1.00 94.25 168 ASN A C 1
ATOM 1284 O O . ASN A 1 168 ? -1.493 -30.543 -0.643 1.00 94.25 168 ASN A O 1
ATOM 1288 N N . ASP A 1 169 ? 0.199 -31.256 -1.951 1.00 90.62 169 ASP A N 1
ATOM 1289 C CA . ASP A 1 169 ? 0.108 -30.173 -2.939 1.00 90.62 169 ASP A CA 1
ATOM 1290 C C . ASP A 1 169 ? -1.210 -30.199 -3.732 1.00 90.62 169 ASP A C 1
ATOM 1292 O O . ASP A 1 169 ? -1.664 -29.168 -4.233 1.00 90.62 169 ASP A O 1
ATOM 1296 N N . ASP A 1 170 ? -1.886 -31.348 -3.813 1.00 95.75 170 ASP A N 1
ATOM 1297 C CA . ASP A 1 170 ? -3.116 -31.472 -4.597 1.00 95.75 170 ASP A CA 1
ATOM 1298 C C . ASP A 1 170 ? -4.309 -30.769 -3.935 1.00 95.75 170 ASP A C 1
ATOM 1300 O O . ASP A 1 170 ? -5.154 -30.203 -4.633 1.00 95.75 170 ASP A O 1
ATOM 1304 N N . ASP A 1 171 ? -4.361 -30.722 -2.600 1.00 96.00 171 ASP A N 1
ATOM 1305 C CA . ASP A 1 171 ? -5.457 -30.099 -1.840 1.00 96.00 171 ASP A CA 1
ATOM 1306 C C . ASP A 1 171 ? -5.277 -28.582 -1.645 1.00 96.00 171 ASP A C 1
ATOM 1308 O O . ASP A 1 171 ? -6.221 -27.891 -1.244 1.00 96.00 171 ASP A O 1
ATOM 1312 N N . TYR A 1 172 ? -4.086 -28.047 -1.926 1.00 96.88 172 TYR A N 1
ATOM 1313 C CA . TYR A 1 172 ? -3.735 -26.659 -1.642 1.00 96.88 172 TYR A CA 1
ATOM 1314 C C . TYR A 1 172 ? -3.203 -25.929 -2.875 1.00 96.88 172 TYR A C 1
ATOM 1316 O O . TYR A 1 172 ? -2.753 -26.520 -3.851 1.00 96.88 172 TYR A O 1
ATOM 1324 N N . GLU A 1 173 ? -3.282 -24.606 -2.852 1.00 96.50 173 GLU A N 1
ATOM 1325 C CA . GLU A 1 173 ? -2.682 -23.751 -3.872 1.00 96.50 173 GLU A CA 1
ATOM 1326 C C . GLU A 1 173 ? -1.875 -22.625 -3.227 1.00 96.50 173 GLU A C 1
ATOM 1328 O O . GLU A 1 173 ? -2.318 -21.979 -2.274 1.00 96.50 173 GLU A O 1
ATOM 1333 N N . ALA A 1 174 ? -0.671 -22.390 -3.744 1.00 97.06 174 ALA A N 1
ATOM 1334 C CA . ALA A 1 174 ? 0.183 -21.304 -3.289 1.00 97.06 174 ALA A CA 1
ATOM 1335 C C . ALA A 1 174 ? -0.279 -19.977 -3.906 1.00 97.06 174 ALA A C 1
ATOM 1337 O O . ALA A 1 174 ? -0.214 -19.778 -5.120 1.00 97.06 174 ALA A O 1
ATOM 1338 N N . LEU A 1 175 ? -0.698 -19.035 -3.063 1.00 97.00 175 LEU A N 1
ATOM 1339 C CA . LEU A 1 175 ? -1.201 -17.729 -3.474 1.00 97.00 175 LEU A CA 1
ATOM 1340 C C . LEU A 1 175 ? -0.506 -16.593 -2.724 1.00 97.00 175 LEU A C 1
ATOM 1342 O O . LEU A 1 175 ? -0.052 -16.720 -1.585 1.00 97.0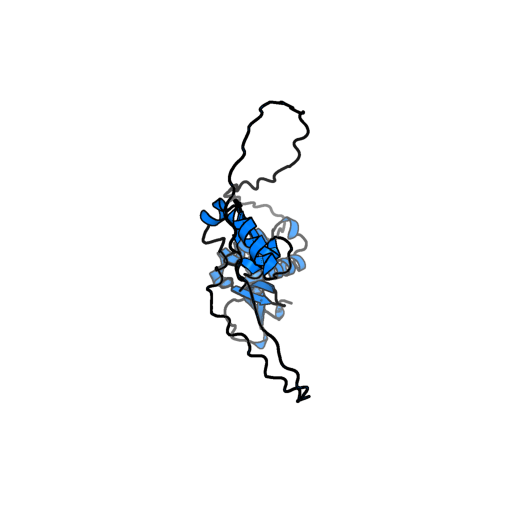0 175 LEU A O 1
ATOM 1346 N N . PHE A 1 176 ? -0.430 -15.438 -3.385 1.00 97.62 176 PHE A N 1
ATOM 1347 C CA . PHE A 1 176 ? -0.032 -14.192 -2.742 1.00 97.62 176 PHE A CA 1
ATOM 1348 C C . PHE A 1 176 ? -1.280 -13.380 -2.415 1.00 97.62 176 PHE A C 1
ATOM 1350 O O . PHE A 1 176 ? -1.908 -12.831 -3.315 1.00 97.62 176 PHE A O 1
ATOM 1357 N N . ILE A 1 177 ? -1.617 -13.311 -1.131 1.00 97.62 177 ILE A N 1
ATOM 1358 C CA . ILE A 1 177 ? -2.901 -12.802 -0.649 1.00 97.62 177 ILE A CA 1
ATOM 1359 C C . ILE A 1 177 ? -2.675 -11.488 0.084 1.00 97.62 177 ILE A C 1
ATOM 1361 O O . ILE A 1 177 ? -1.844 -11.392 0.993 1.00 97.62 177 ILE A O 1
ATOM 1365 N N . THR A 1 178 ? -3.386 -10.448 -0.330 1.00 97.94 178 THR A N 1
ATOM 1366 C CA . THR A 1 178 ? -3.371 -9.142 0.325 1.00 97.94 178 THR A CA 1
ATOM 1367 C C . THR A 1 178 ? -4.409 -9.082 1.443 1.00 97.94 178 THR A C 1
ATOM 1369 O O . THR A 1 178 ? -5.339 -9.880 1.508 1.00 97.94 178 THR A O 1
ATOM 1372 N N . ASN A 1 179 ? -4.277 -8.106 2.343 1.00 96.88 179 ASN A N 1
ATOM 1373 C CA . ASN A 1 179 ? -5.267 -7.920 3.410 1.00 96.88 179 ASN A CA 1
ATOM 1374 C C . ASN A 1 179 ? -6.665 -7.580 2.863 1.00 96.88 179 ASN A C 1
ATOM 1376 O O . ASN A 1 179 ? -7.654 -7.856 3.534 1.00 96.88 179 ASN A O 1
ATOM 1380 N N . LEU A 1 180 ? -6.735 -6.987 1.665 1.00 96.81 180 LEU A N 1
ATOM 1381 C CA . LEU A 1 180 ? -7.997 -6.715 0.985 1.00 96.81 180 LEU A CA 1
ATOM 1382 C C . LEU A 1 180 ? -8.650 -8.015 0.506 1.00 96.81 180 LEU A C 1
ATOM 1384 O O . LEU A 1 180 ? -9.836 -8.198 0.731 1.00 96.81 180 LEU A O 1
ATOM 1388 N N . ASP A 1 181 ? -7.870 -8.938 -0.060 1.00 97.25 181 ASP A N 1
ATOM 1389 C CA . ASP A 1 181 ? -8.388 -10.228 -0.536 1.00 97.25 181 ASP A CA 1
ATOM 1390 C C . ASP A 1 181 ? -8.998 -11.043 0.618 1.00 97.25 181 ASP A C 1
ATOM 1392 O O . ASP A 1 181 ? -10.097 -11.576 0.488 1.00 97.25 181 ASP A O 1
ATOM 1396 N N . PHE A 1 182 ? -8.342 -11.054 1.788 1.00 96.62 182 PHE A N 1
ATOM 1397 C CA . PHE A 1 182 ? -8.911 -11.643 3.007 1.00 96.62 182 PHE A CA 1
ATOM 1398 C C . PHE A 1 182 ? -10.253 -11.019 3.390 1.00 96.62 182 PHE A C 1
ATOM 1400 O O . PHE A 1 182 ? -11.176 -11.721 3.797 1.00 96.62 182 PHE A O 1
ATOM 1407 N N . TYR A 1 183 ? -10.341 -9.693 3.314 1.00 96.88 183 TYR A N 1
ATOM 1408 C CA . TYR A 1 183 ? -11.538 -8.963 3.705 1.00 96.88 183 TYR A CA 1
ATOM 1409 C C . TYR A 1 183 ? -12.703 -9.230 2.750 1.00 96.88 183 TYR A C 1
ATOM 1411 O O . TYR A 1 183 ? -13.807 -9.502 3.212 1.00 96.88 183 TYR A O 1
ATOM 1419 N N . GLU A 1 184 ? -12.457 -9.210 1.439 1.00 96.19 184 GLU A N 1
ATOM 1420 C CA . GLU A 1 184 ? -13.476 -9.509 0.426 1.00 96.19 184 GLU A CA 1
ATOM 1421 C C . GLU A 1 184 ? -13.969 -10.958 0.527 1.00 96.19 184 GLU A C 1
ATOM 1423 O O . GLU A 1 184 ? -15.171 -11.205 0.444 1.00 96.19 184 GLU A O 1
ATOM 1428 N N . GLU A 1 185 ? -13.079 -11.918 0.797 1.00 95.62 185 GLU A N 1
ATOM 1429 C CA . GLU A 1 185 ? -13.489 -13.308 1.016 1.00 95.62 185 GLU A CA 1
ATOM 1430 C C . GLU A 1 185 ? -14.369 -13.460 2.264 1.00 95.62 185 GLU A C 1
ATOM 1432 O O . GLU A 1 185 ? -15.425 -14.097 2.216 1.00 95.62 185 GLU A O 1
ATOM 1437 N N . LEU A 1 186 ? -13.970 -12.844 3.382 1.00 95.56 186 LEU A N 1
ATOM 1438 C CA . LEU A 1 186 ? -14.766 -12.863 4.608 1.00 95.56 186 LEU A CA 1
ATOM 1439 C C . LEU A 1 186 ? -16.118 -12.174 4.412 1.00 95.56 186 LEU A C 1
ATOM 1441 O O . LEU A 1 186 ? -17.126 -12.670 4.911 1.00 95.56 186 LEU A O 1
ATOM 1445 N N . LYS A 1 187 ? -16.155 -11.062 3.674 1.00 94.88 187 LYS A N 1
ATOM 1446 C CA . LYS A 1 187 ? -17.383 -10.339 3.330 1.00 94.88 187 LYS A CA 1
ATOM 1447 C C . LYS A 1 187 ? -18.316 -11.189 2.467 1.00 94.88 187 LYS A C 1
ATOM 1449 O O . LYS A 1 187 ? -19.525 -11.161 2.684 1.00 94.88 187 LYS A O 1
ATOM 1454 N N . GLY A 1 188 ? -17.768 -11.989 1.550 1.00 93.69 188 GLY A N 1
ATOM 1455 C CA . GLY A 1 188 ? -18.536 -12.950 0.757 1.00 93.69 188 GLY A CA 1
ATOM 1456 C C . GLY A 1 188 ? -19.261 -13.997 1.611 1.00 93.69 188 GLY A C 1
ATOM 1457 O O . GLY A 1 188 ? -20.388 -14.370 1.295 1.00 93.69 188 GLY A O 1
ATOM 1458 N N . ARG A 1 189 ? -18.656 -14.432 2.724 1.00 91.88 189 ARG A N 1
ATOM 1459 C CA . ARG A 1 189 ? -19.264 -15.402 3.659 1.00 91.88 189 ARG A CA 1
ATOM 1460 C C . ARG A 1 189 ? -20.138 -14.771 4.730 1.00 91.88 189 ARG A C 1
ATOM 1462 O O . ARG A 1 189 ? -21.124 -15.365 5.157 1.00 91.88 189 ARG A O 1
ATOM 1469 N N . HIS A 1 190 ? -19.764 -13.581 5.180 1.00 92.31 190 HIS A N 1
ATOM 1470 C CA . HIS A 1 190 ? -20.428 -12.852 6.247 1.00 92.31 190 HIS A CA 1
ATOM 1471 C C . HIS A 1 190 ? -20.840 -11.472 5.719 1.00 92.31 190 HIS A C 1
ATOM 1473 O O . HIS A 1 190 ? -20.125 -10.496 5.932 1.00 92.31 190 HIS A O 1
ATOM 1479 N N . PRO A 1 191 ? -22.010 -11.337 5.069 1.00 89.94 191 PRO A N 1
ATOM 1480 C CA . PRO A 1 191 ? -22.439 -10.057 4.497 1.00 89.94 191 PRO A CA 1
ATOM 1481 C C . PRO A 1 191 ? -22.554 -8.921 5.526 1.00 89.94 191 PRO A C 1
ATOM 1483 O O . PRO A 1 191 ? -22.375 -7.756 5.192 1.00 89.94 191 PRO A O 1
ATOM 1486 N N . GLN A 1 192 ? -22.809 -9.251 6.797 1.00 90.38 192 GLN A N 1
ATOM 1487 C CA . GLN A 1 192 ? -22.905 -8.276 7.892 1.00 90.38 192 GLN A CA 1
ATOM 1488 C C . GLN A 1 192 ? -21.542 -7.825 8.447 1.00 90.38 192 GLN A C 1
ATOM 1490 O O . GLN A 1 192 ? -21.490 -6.994 9.354 1.00 90.38 192 GLN A O 1
ATOM 1495 N N . LEU A 1 193 ? -20.438 -8.361 7.916 1.00 91.06 193 LEU A N 1
ATOM 1496 C CA . LEU A 1 193 ? -19.085 -8.092 8.397 1.00 91.06 193 LEU A CA 1
ATOM 1497 C C . LEU A 1 193 ? -18.705 -6.612 8.295 1.00 91.06 193 LEU A C 1
ATOM 1499 O O . LEU A 1 193 ? -17.963 -6.124 9.138 1.00 91.06 193 LEU A O 1
ATOM 1503 N N . GLU A 1 194 ? -19.249 -5.880 7.319 1.00 90.06 194 GLU A N 1
ATOM 1504 C CA . GLU A 1 194 ? -18.943 -4.455 7.130 1.00 90.06 194 GLU A CA 1
ATOM 1505 C C . GLU A 1 194 ? -19.302 -3.591 8.342 1.00 90.06 194 GLU A C 1
ATOM 1507 O O . GLU A 1 194 ? -18.677 -2.557 8.579 1.00 90.06 194 GLU A O 1
ATOM 1512 N N . HIS A 1 195 ? -20.296 -4.014 9.125 1.00 91.19 195 HIS A N 1
ATOM 1513 C CA . HIS A 1 195 ? -20.724 -3.292 10.318 1.00 91.19 195 HIS A CA 1
ATOM 1514 C C . HIS A 1 195 ? -19.909 -3.664 11.560 1.00 91.19 195 HIS A C 1
ATOM 1516 O O . HIS A 1 195 ? -19.870 -2.892 12.516 1.00 91.19 195 HIS A O 1
ATOM 1522 N N . THR A 1 196 ? -19.273 -4.838 11.569 1.00 91.12 196 THR A N 1
ATOM 1523 C CA . THR A 1 196 ? -18.622 -5.402 12.760 1.00 91.12 196 THR A CA 1
ATOM 1524 C C . THR A 1 196 ? -17.101 -5.369 12.687 1.00 91.12 196 THR A C 1
ATOM 1526 O O . THR A 1 196 ? -16.442 -5.236 13.719 1.00 91.12 196 THR A O 1
ATOM 1529 N N . LEU A 1 197 ? -16.530 -5.461 11.486 1.00 94.75 197 LEU A N 1
ATOM 1530 C CA . LEU A 1 197 ? -15.098 -5.555 11.259 1.00 94.75 197 LEU A CA 1
ATOM 1531 C C . LEU A 1 197 ? -14.665 -4.598 10.155 1.00 94.75 197 LEU A C 1
ATOM 1533 O O . LEU A 1 197 ? -15.067 -4.706 9.005 1.00 94.75 197 LEU A O 1
ATOM 1537 N N . THR A 1 198 ? -13.740 -3.709 10.491 1.00 95.69 198 THR A N 1
ATOM 1538 C CA . THR A 1 198 ? -13.055 -2.875 9.499 1.00 95.69 198 THR A CA 1
ATOM 1539 C C . THR A 1 198 ? -11.815 -3.580 8.946 1.00 95.69 198 THR A C 1
ATOM 1541 O O . THR A 1 198 ? -11.139 -4.342 9.647 1.00 95.69 198 THR A O 1
ATOM 1544 N N . LEU A 1 199 ? -11.425 -3.248 7.710 1.00 96.06 199 LEU A N 1
ATOM 1545 C CA . LEU A 1 199 ? -10.182 -3.744 7.101 1.00 96.06 199 LEU A CA 1
ATOM 1546 C C . LEU A 1 199 ? -8.948 -3.484 7.987 1.00 96.06 199 LEU A C 1
ATOM 1548 O O . LEU A 1 199 ? -8.049 -4.320 8.072 1.00 96.06 199 LEU A O 1
ATOM 1552 N N . GLN A 1 200 ? -8.900 -2.343 8.682 1.00 95.56 200 GLN A N 1
ATOM 1553 C CA . GLN A 1 200 ? -7.792 -2.007 9.581 1.00 95.56 200 GLN A CA 1
ATOM 1554 C C . GLN A 1 200 ? -7.722 -2.944 10.792 1.00 95.56 200 GLN A C 1
ATOM 1556 O O . GLN A 1 200 ? -6.636 -3.406 11.146 1.00 95.56 200 GLN A O 1
ATOM 1561 N N . GLN A 1 201 ? -8.863 -3.268 11.405 1.00 95.69 201 GLN A N 1
ATOM 1562 C CA . GLN A 1 201 ? -8.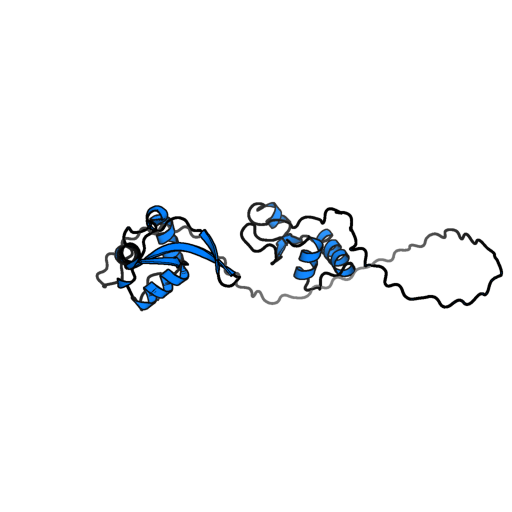922 -4.226 12.511 1.00 95.69 201 GLN A CA 1
ATOM 1563 C C . GLN A 1 201 ? -8.472 -5.619 12.060 1.00 95.69 201 GLN A C 1
ATOM 1565 O O . GLN A 1 201 ? -7.654 -6.235 12.744 1.00 95.69 201 GLN A O 1
ATOM 1570 N N . LEU A 1 202 ? -8.905 -6.068 10.877 1.00 96.62 202 LEU A N 1
ATOM 1571 C CA . LEU A 1 202 ? -8.444 -7.330 10.296 1.00 96.62 202 LEU A CA 1
ATOM 1572 C C . LEU A 1 202 ? -6.922 -7.328 10.085 1.00 96.62 202 LEU A C 1
ATOM 1574 O O . LEU A 1 202 ? -6.240 -8.270 10.487 1.00 96.62 202 LEU A O 1
ATOM 1578 N N . CYS A 1 203 ? -6.363 -6.243 9.536 1.00 96.25 203 CYS A N 1
ATOM 1579 C CA . CYS A 1 203 ? -4.913 -6.088 9.379 1.00 96.25 203 CYS A CA 1
ATOM 1580 C C . CYS A 1 203 ? -4.176 -6.237 10.720 1.00 96.25 203 CYS A C 1
ATOM 1582 O O . CYS A 1 203 ? -3.152 -6.918 10.795 1.00 96.25 203 CYS A O 1
ATOM 1584 N N . LEU A 1 204 ? -4.687 -5.608 11.783 1.00 96.19 204 LEU A N 1
ATOM 1585 C CA . LEU A 1 204 ? -4.106 -5.698 13.123 1.00 96.19 204 LEU A CA 1
ATOM 1586 C C . LEU A 1 204 ? -4.175 -7.123 13.679 1.00 96.19 204 LEU A C 1
ATOM 1588 O O . LEU A 1 204 ? -3.203 -7.584 14.281 1.00 96.19 204 LEU A O 1
ATOM 1592 N N . TRP A 1 205 ? -5.286 -7.831 13.472 1.00 96.31 205 TRP A N 1
ATOM 1593 C CA . TRP A 1 205 ? -5.437 -9.214 13.924 1.00 96.31 205 TRP A CA 1
ATOM 1594 C C . TRP A 1 205 ? -4.473 -10.156 13.198 1.00 96.31 205 TRP A C 1
ATOM 1596 O O . TRP A 1 205 ? -3.752 -10.903 13.856 1.00 96.31 205 TRP A O 1
ATOM 1606 N N . LEU A 1 206 ? -4.369 -10.046 11.871 1.00 96.69 206 LEU A N 1
ATOM 1607 C CA . LEU A 1 206 ? -3.430 -10.836 11.068 1.00 96.69 206 LEU A CA 1
ATOM 1608 C C . LEU A 1 206 ? -1.966 -10.561 11.436 1.00 96.69 206 LEU A C 1
ATOM 1610 O O . LEU A 1 206 ? -1.138 -11.467 11.425 1.00 96.69 206 LEU A O 1
ATOM 1614 N N . ASN A 1 207 ? -1.628 -9.313 11.775 1.00 95.06 207 ASN A N 1
ATOM 1615 C CA . ASN A 1 207 ? -0.279 -8.958 12.218 1.00 95.06 207 ASN A CA 1
ATOM 1616 C C . ASN A 1 207 ? 0.048 -9.525 13.607 1.00 95.06 207 ASN A C 1
ATOM 1618 O O . ASN A 1 207 ? 1.180 -9.957 13.825 1.00 95.06 207 ASN A O 1
ATOM 1622 N N . LYS A 1 208 ? -0.926 -9.557 14.528 1.00 96.00 208 LYS A N 1
ATOM 1623 C CA . LYS A 1 208 ? -0.760 -10.217 15.834 1.00 96.00 208 LYS A CA 1
ATOM 1624 C C . LYS A 1 208 ? -0.538 -11.724 15.680 1.00 96.00 208 LYS A C 1
ATOM 1626 O O . LYS A 1 208 ? 0.320 -12.274 16.356 1.00 96.00 208 LYS A O 1
ATOM 1631 N N . GLU A 1 209 ? -1.227 -12.363 14.740 1.00 95.69 209 GLU A N 1
ATOM 1632 C CA . GLU A 1 209 ? -1.112 -13.797 14.427 1.00 95.69 209 GLU A CA 1
ATOM 1633 C C . GLU A 1 209 ? -0.019 -14.108 13.379 1.00 95.69 209 GLU A C 1
ATOM 1635 O O . GLU A 1 209 ? -0.121 -15.071 12.616 1.00 95.69 209 GLU A O 1
ATOM 1640 N N . SER A 1 210 ? 1.049 -13.304 13.318 1.00 92.88 210 SER A N 1
ATOM 1641 C CA . SER A 1 210 ? 2.125 -13.455 12.319 1.00 92.88 210 SER A CA 1
ATOM 1642 C C . SER A 1 210 ? 2.835 -14.815 12.341 1.00 92.88 210 SER A C 1
ATOM 1644 O O . SER A 1 210 ? 3.361 -15.233 11.313 1.00 92.88 210 SER A O 1
ATOM 1646 N N . ALA A 1 211 ? 2.811 -15.537 13.465 1.00 95.25 211 ALA A N 1
ATOM 1647 C CA . ALA A 1 211 ? 3.316 -16.908 13.535 1.00 95.25 211 ALA A CA 1
ATOM 1648 C C . ALA A 1 211 ? 2.511 -17.869 12.640 1.00 95.25 211 ALA A C 1
ATOM 1650 O O . ALA A 1 211 ? 3.085 -18.755 12.014 1.00 95.25 211 ALA A O 1
ATOM 1651 N N . THR A 1 212 ? 1.196 -17.659 12.535 1.00 95.56 212 THR A N 1
ATOM 1652 C CA . THR A 1 212 ? 0.293 -18.528 11.768 1.00 95.56 212 THR A CA 1
ATOM 1653 C C . THR A 1 212 ? 0.222 -18.131 10.294 1.00 95.56 212 THR A C 1
ATOM 1655 O O . THR A 1 212 ? 0.211 -18.991 9.418 1.00 95.56 212 THR A O 1
ATOM 1658 N N . PHE A 1 213 ? 0.208 -16.824 10.010 1.00 96.81 213 PHE A N 1
ATOM 1659 C CA . PHE A 1 213 ? 0.050 -16.275 8.653 1.00 96.81 213 PHE A CA 1
ATOM 1660 C C . PHE A 1 213 ? 1.368 -15.784 8.024 1.00 96.81 213 PHE A C 1
ATOM 1662 O O . PHE A 1 213 ? 1.364 -15.091 7.002 1.00 96.81 213 PHE A O 1
ATOM 1669 N N . GLY A 1 214 ? 2.507 -16.085 8.647 1.00 96.31 214 GLY A N 1
ATOM 1670 C CA . GLY A 1 214 ? 3.834 -15.683 8.185 1.00 96.31 214 GLY A CA 1
ATOM 1671 C C . GLY A 1 214 ? 4.097 -14.168 8.247 1.00 96.31 214 GLY A C 1
ATOM 1672 O O . GLY A 1 214 ? 3.325 -13.403 8.828 1.00 96.31 214 GLY A O 1
ATOM 1673 N N . PRO A 1 215 ? 5.208 -13.688 7.663 1.00 96.50 215 PRO A N 1
ATOM 1674 C CA . PRO A 1 215 ? 5.524 -12.263 7.590 1.00 96.50 215 PRO A CA 1
ATOM 1675 C C . PRO A 1 215 ? 4.840 -11.566 6.403 1.00 96.50 215 PRO A C 1
ATOM 1677 O O . PRO A 1 215 ? 4.587 -12.169 5.358 1.00 96.50 215 PRO A O 1
ATOM 1680 N N . LEU A 1 216 ? 4.607 -10.256 6.535 1.00 96.38 216 LEU A N 1
ATOM 1681 C CA . LEU A 1 216 ? 4.140 -9.417 5.430 1.00 96.38 216 LEU A CA 1
ATOM 1682 C C . LEU A 1 216 ? 5.281 -9.215 4.419 1.00 96.38 216 LEU A C 1
ATOM 1684 O O . LEU A 1 216 ? 6.382 -8.805 4.788 1.00 96.38 216 LEU A O 1
ATOM 1688 N N . LYS A 1 217 ? 5.015 -9.461 3.139 1.00 96.69 217 LYS A N 1
ATOM 1689 C CA . LYS A 1 217 ? 5.957 -9.267 2.032 1.00 96.69 217 LYS A CA 1
ATOM 1690 C C . LYS A 1 217 ? 5.383 -8.268 1.032 1.00 96.69 217 LYS A C 1
ATOM 1692 O O . LYS A 1 217 ? 4.172 -8.187 0.839 1.00 96.69 217 LYS A O 1
ATOM 1697 N N . ALA A 1 218 ? 6.256 -7.499 0.393 1.00 95.38 218 ALA A N 1
ATOM 1698 C CA . ALA A 1 218 ? 5.890 -6.655 -0.739 1.00 95.38 218 ALA A CA 1
ATOM 1699 C C . ALA A 1 218 ? 6.220 -7.394 -2.042 1.00 95.38 218 ALA A C 1
ATOM 1701 O O . ALA A 1 218 ? 7.321 -7.927 -2.181 1.00 95.38 218 ALA A O 1
ATOM 1702 N N . ARG A 1 219 ? 5.280 -7.436 -2.988 1.00 95.56 219 ARG A N 1
ATOM 1703 C CA . ARG A 1 219 ? 5.446 -8.071 -4.301 1.00 95.56 219 ARG A CA 1
ATOM 1704 C C . ARG A 1 219 ? 4.818 -7.188 -5.375 1.00 95.56 219 ARG A C 1
ATOM 1706 O O . ARG A 1 219 ? 3.764 -6.598 -5.151 1.00 95.56 219 ARG A O 1
ATOM 1713 N N . ARG A 1 220 ? 5.451 -7.099 -6.548 1.00 94.44 220 ARG A N 1
ATOM 1714 C CA . ARG A 1 220 ? 4.816 -6.495 -7.727 1.00 94.44 220 ARG A CA 1
ATOM 1715 C C . ARG A 1 220 ? 3.812 -7.482 -8.321 1.00 94.44 220 ARG A C 1
ATOM 1717 O O . ARG A 1 220 ? 4.200 -8.585 -8.696 1.00 94.44 220 ARG A O 1
ATOM 1724 N N . VAL A 1 221 ? 2.550 -7.078 -8.379 1.00 91.81 221 VAL A N 1
ATOM 1725 C CA . VAL A 1 221 ? 1.439 -7.804 -9.005 1.00 91.81 221 VAL A CA 1
ATOM 1726 C C . VAL A 1 221 ? 0.808 -6.822 -9.986 1.00 91.81 221 VAL A C 1
ATOM 1728 O O . VAL A 1 221 ? 0.470 -5.708 -9.588 1.00 91.81 221 VAL A O 1
ATOM 1731 N N . ASP A 1 222 ? 0.756 -7.185 -11.265 1.00 93.19 222 ASP A N 1
ATOM 1732 C CA . ASP A 1 222 ? 0.256 -6.323 -12.350 1.00 93.19 222 ASP A CA 1
ATOM 1733 C C . ASP A 1 222 ? 0.971 -4.962 -12.437 1.00 93.19 222 ASP A C 1
ATOM 1735 O O . ASP A 1 222 ? 0.369 -3.914 -12.641 1.00 93.19 222 ASP A O 1
ATOM 1739 N N . GLY A 1 223 ? 2.288 -4.955 -12.202 1.00 91.19 223 GLY A N 1
ATOM 1740 C CA . GLY A 1 223 ? 3.103 -3.734 -12.209 1.00 91.19 223 GLY A CA 1
ATOM 1741 C C . GLY A 1 223 ? 2.980 -2.862 -10.952 1.00 91.19 223 GLY A C 1
ATOM 1742 O O . GLY A 1 223 ? 3.823 -1.991 -10.744 1.00 91.19 223 GLY A O 1
ATOM 1743 N N . ILE A 1 224 ? 2.021 -3.138 -10.063 1.00 92.44 224 ILE A N 1
ATOM 1744 C CA . ILE A 1 224 ? 1.793 -2.382 -8.826 1.00 92.44 224 ILE A CA 1
ATOM 1745 C C . ILE A 1 224 ? 2.439 -3.111 -7.645 1.00 92.44 224 ILE A C 1
ATOM 1747 O O . ILE A 1 224 ? 2.302 -4.324 -7.480 1.00 92.44 224 ILE A O 1
ATOM 1751 N N . CYS A 1 225 ? 3.154 -2.380 -6.787 1.00 94.12 225 CYS A N 1
ATOM 1752 C CA . CYS A 1 225 ? 3.707 -2.942 -5.557 1.00 94.12 225 CYS A CA 1
ATOM 1753 C C . CYS A 1 225 ? 2.592 -3.141 -4.520 1.00 94.12 225 CYS A C 1
ATOM 1755 O O . CYS A 1 225 ? 2.101 -2.177 -3.933 1.00 94.12 225 CYS A O 1
ATOM 1757 N N . LYS A 1 226 ? 2.199 -4.394 -4.278 1.00 96.62 226 LYS A N 1
ATOM 1758 C CA . LYS A 1 226 ? 1.204 -4.769 -3.269 1.00 96.62 226 LYS A CA 1
ATOM 1759 C C . LYS A 1 226 ? 1.889 -5.388 -2.053 1.00 96.62 226 LYS A C 1
ATOM 1761 O O . LYS A 1 226 ? 2.907 -6.072 -2.169 1.00 96.62 226 LYS A O 1
ATOM 1766 N N . LYS A 1 227 ? 1.323 -5.159 -0.868 1.00 96.62 227 LYS A N 1
ATOM 1767 C CA . LYS A 1 227 ? 1.748 -5.811 0.378 1.00 96.62 227 LYS A CA 1
ATOM 1768 C C . LYS A 1 227 ? 0.770 -6.926 0.722 1.00 96.62 227 LYS A C 1
ATOM 1770 O O . LYS A 1 227 ? -0.435 -6.696 0.760 1.00 96.62 227 LYS A O 1
ATOM 1775 N N . GLY A 1 228 ? 1.297 -8.110 0.985 1.00 97.62 228 GLY A N 1
ATOM 1776 C CA . GLY A 1 228 ? 0.510 -9.309 1.225 1.00 97.62 228 GLY A CA 1
ATOM 1777 C C . GLY A 1 228 ? 1.341 -10.405 1.871 1.00 97.62 228 GLY A C 1
ATOM 1778 O O . GLY A 1 228 ? 2.413 -10.151 2.425 1.00 97.62 228 GLY A O 1
ATOM 1779 N N . ARG A 1 229 ? 0.831 -11.627 1.826 1.00 97.94 229 ARG A N 1
ATOM 1780 C CA . ARG A 1 229 ? 1.419 -12.812 2.449 1.00 97.94 229 ARG A CA 1
ATOM 1781 C C . ARG A 1 229 ? 1.441 -13.929 1.417 1.00 97.94 229 ARG A C 1
ATOM 1783 O O . ARG A 1 229 ? 0.492 -14.083 0.657 1.00 97.94 229 ARG A O 1
ATOM 1790 N N . ALA A 1 230 ? 2.544 -14.669 1.364 1.00 97.62 230 ALA A N 1
ATOM 1791 C CA . ALA A 1 230 ? 2.611 -15.891 0.572 1.00 97.62 230 ALA A CA 1
ATOM 1792 C C . ALA A 1 230 ? 2.049 -17.019 1.439 1.00 97.62 230 ALA A C 1
ATOM 1794 O O . ALA A 1 230 ? 2.645 -17.329 2.470 1.00 97.62 230 ALA A O 1
ATOM 1795 N N . LEU A 1 231 ? 0.884 -17.539 1.066 1.00 97.81 231 LEU A N 1
ATOM 1796 C CA . LEU A 1 231 ? 0.118 -18.508 1.840 1.00 97.81 231 LEU A CA 1
ATOM 1797 C C . LEU A 1 231 ? -0.371 -19.631 0.935 1.00 97.81 231 LEU A C 1
ATOM 1799 O O . LEU A 1 231 ? -0.551 -19.445 -0.266 1.00 97.81 231 LEU A O 1
ATOM 1803 N N . TRP A 1 232 ? -0.634 -20.773 1.546 1.00 97.50 232 TRP A N 1
ATOM 1804 C CA . TRP A 1 232 ? -1.297 -21.905 0.925 1.00 97.50 232 TRP A CA 1
ATOM 1805 C C . TRP A 1 232 ? -2.783 -21.841 1.262 1.00 97.50 232 TRP A C 1
ATOM 1807 O O . TRP A 1 232 ? -3.144 -21.823 2.442 1.00 97.50 232 TRP A O 1
ATOM 1817 N N . ARG A 1 233 ? -3.637 -21.769 0.240 1.00 97.00 233 ARG A N 1
ATOM 1818 C CA . ARG A 1 233 ? -5.099 -21.777 0.369 1.00 97.00 233 ARG A CA 1
ATOM 1819 C C . ARG A 1 233 ? -5.630 -23.184 0.124 1.00 97.00 233 ARG A C 1
ATOM 1821 O O . ARG A 1 233 ? -5.209 -23.834 -0.827 1.00 97.00 233 ARG A O 1
ATOM 1828 N N . SER A 1 234 ? -6.544 -23.653 0.969 1.00 96.12 234 SER A N 1
ATOM 1829 C CA . SER A 1 234 ? -7.241 -24.929 0.764 1.00 96.12 234 SER A CA 1
ATOM 1830 C C . SER A 1 234 ? -8.216 -24.832 -0.412 1.00 96.12 234 SER A C 1
ATOM 1832 O O . SER A 1 234 ? -9.107 -23.983 -0.397 1.00 96.12 234 SER A O 1
ATOM 1834 N N . LYS A 1 235 ? -8.105 -25.727 -1.402 1.00 94.94 235 LYS A N 1
ATOM 1835 C CA . LYS A 1 235 ? -9.032 -25.780 -2.550 1.00 94.94 235 LYS A CA 1
ATOM 1836 C C . LYS A 1 235 ? -10.440 -26.216 -2.145 1.00 94.94 235 LYS A C 1
ATOM 1838 O O . LYS A 1 235 ? -11.403 -25.812 -2.778 1.00 94.94 235 LYS A O 1
ATOM 1843 N N . ARG A 1 236 ? -10.569 -27.004 -1.070 1.00 90.56 236 ARG A N 1
ATOM 1844 C CA . ARG A 1 236 ? -11.866 -27.486 -0.552 1.00 90.56 236 ARG A CA 1
ATOM 1845 C C . ARG A 1 236 ? -12.684 -26.409 0.152 1.00 90.56 236 ARG A C 1
ATOM 1847 O O . ARG A 1 236 ? -13.838 -26.652 0.483 1.00 90.56 236 ARG A O 1
ATOM 1854 N N . ALA A 1 237 ? -12.058 -25.281 0.479 1.00 77.31 237 ALA A N 1
ATOM 1855 C CA . ALA A 1 237 ? -12.743 -24.192 1.150 1.00 77.31 237 ALA A CA 1
ATOM 1856 C C . ALA A 1 237 ? -13.567 -23.338 0.176 1.00 77.31 237 ALA A C 1
ATOM 1858 O O . ALA A 1 237 ? -14.442 -22.625 0.652 1.00 77.31 237 ALA A O 1
ATOM 1859 N N . LEU A 1 238 ? -13.300 -23.389 -1.134 1.00 63.00 238 LEU A N 1
ATOM 1860 C CA . LEU A 1 238 ? -14.077 -22.695 -2.171 1.00 63.00 238 LEU A CA 1
ATOM 1861 C C . LEU A 1 238 ? -15.424 -23.386 -2.413 1.00 63.00 238 LEU A C 1
ATOM 1863 O O . LEU A 1 238 ? -16.415 -22.641 -2.570 1.00 63.00 238 LEU A O 1
#

Organism: NCBI:txid90262

Sequence (238 aa):
MLSYGQAACLVLDKYPSIKNRKMAKLFFENSPLAVVYLCNGDPMEPMIVAESIARKNPYKYRRYPPIATTQMLLPTFGTFENGEVDVQGSPSSPVKTVARTSTSCITPAVASSSRITPTAAINKNERLLITDTNTNVNTAIDTTNHGTSKADIIDYLKTTYRATEPANDDDYEALFITNLDFYEELKGRHPQLEHTLTLQQLCLWLNKESATFGPLKARRVDGICKKGRALWRSKRAL

Radius of gyration: 32.73 Å; chains: 1; bounding box: 68×91×81 Å

pLDDT: mean 78.27, std 24.42, range [34.91, 98.44]